Protein AF-A0A7J0GT15-F1 (afdb_monomer_lite)

Organism: NCBI:txid165716

Radius of gyration: 21.11 Å; chains: 1; bounding box: 46×51×69 Å

InterPro domains:
  IPR001932 PPM-type phosphatase-like domain [PF00481] (58-156)
  IPR001932 PPM-type phosphatase-like domain [PS51746] (1-221)
  IPR001932 PPM-type phosphatase-like domain [SM00332] (1-219)
  IPR001932 PPM-type phosphatase-like domain [cd00143] (5-221)
  IPR015655 Protein phosphatase 2C [PTHR47992] (9-158)
  IPR036457 PPM-type phosphatase-like domain superfamily [G3DSA:3.60.40.10] (2-166)
  IPR036457 PPM-type phosphatase-like domain superfamily [G3DSA:3.60.40.10] (167-228)
  IPR036457 PPM-type phosphatase-like domain superfamily [SSF81606] (6-222)

Foldseek 3Di:
DAQPPDPQKDKDKDKAKDDPQGVVLSVLCVVQQRVQLSVQLVVLVVVVVPCPPDPDDDPLVSNQVSSVRSVVRSVVVSVVCQVPPPPGPCVGMHMWMWMWMGGHPDIDIDTDAQDWDWDFDADPVRDTDIDTPDDHLDCPDPVNVVVCVVVVHDDDDPPPPDDDPDALCVQAPRRRLRVQLVPDPDNVCSFVSSQVNSVVSCCVVPPPDDHGDDGDDGDDPDPDDPDPPPPDDDDD

pLDDT: mean 84.37, std 15.77, range [36.62, 98.5]

Structure (mmCIF, N/CA/C/O backbone):
data_AF-A0A7J0GT15-F1
#
_entry.id   AF-A0A7J0GT15-F1
#
loop_
_atom_site.group_PDB
_atom_site.id
_atom_site.type_symbol
_atom_site.label_atom_id
_atom_site.label_alt_id
_atom_site.label_comp_id
_atom_site.label_asym_id
_atom_site.label_entity_id
_atom_site.label_seq_id
_atom_site.pdbx_PDB_ins_code
_atom_site.Cartn_x
_atom_site.Cartn_y
_atom_site.Cartn_z
_atom_site.occupancy
_atom_site.B_iso_or_equiv
_atom_site.auth_seq_id
_atom_site.auth_comp_id
_atom_site.auth_asym_id
_atom_site.auth_atom_id
_atom_site.pdbx_PDB_model_num
ATOM 1 N N . MET A 1 1 ? 3.199 4.669 16.050 1.00 49.06 1 MET A N 1
ATOM 2 C CA . MET A 1 1 ? 3.677 6.055 15.881 1.00 49.06 1 MET A CA 1
ATOM 3 C C . MET A 1 1 ? 2.469 6.891 15.546 1.00 49.06 1 MET A C 1
ATOM 5 O O . MET A 1 1 ? 1.751 6.534 14.618 1.00 49.06 1 MET A O 1
ATOM 9 N N . GLU A 1 2 ? 2.237 7.924 16.342 1.00 70.50 2 GLU A N 1
ATOM 10 C CA . GLU A 1 2 ? 1.126 8.857 16.173 1.00 70.50 2 GLU A CA 1
ATOM 11 C C . GLU A 1 2 ? 1.278 9.601 14.846 1.00 70.50 2 GLU A C 1
ATOM 13 O O . GLU A 1 2 ? 2.358 10.096 14.512 1.00 70.50 2 GLU A O 1
ATOM 18 N N . PHE A 1 3 ? 0.210 9.642 14.058 1.00 80.44 3 PHE A N 1
ATOM 19 C CA . PHE A 1 3 ? 0.174 10.386 12.807 1.00 80.44 3 PHE A CA 1
ATOM 20 C C . PHE A 1 3 ? -0.407 11.777 13.060 1.00 80.44 3 PHE A C 1
ATOM 22 O O . PHE A 1 3 ? -1.478 11.907 13.643 1.00 80.44 3 PHE A O 1
ATOM 29 N N . GLY A 1 4 ? 0.305 12.827 12.643 1.00 77.62 4 GLY A N 1
ATOM 30 C CA . GLY A 1 4 ? -0.164 14.205 12.819 1.00 77.62 4 GLY A CA 1
ATOM 31 C C . GLY A 1 4 ? -0.292 14.666 14.276 1.00 77.62 4 GLY A C 1
ATOM 32 O O . GLY A 1 4 ? -1.081 15.568 14.541 1.00 77.62 4 GLY A O 1
ATOM 33 N N . CYS A 1 5 ? 0.461 14.056 15.202 1.00 74.56 5 CYS A N 1
ATOM 34 C CA . CYS A 1 5 ? 0.399 14.323 16.647 1.00 74.56 5 CYS A CA 1
ATOM 35 C C . CYS A 1 5 ? -0.997 14.097 17.263 1.00 74.56 5 CYS A C 1
ATOM 37 O O . CYS A 1 5 ? -1.356 14.765 18.231 1.00 74.56 5 CYS A O 1
ATOM 39 N N . GLN A 1 6 ? -1.794 13.191 16.687 1.00 76.44 6 GLN A N 1
ATOM 40 C CA . GLN A 1 6 ? -3.039 12.719 17.291 1.00 76.44 6 GLN A CA 1
ATOM 41 C C . GLN A 1 6 ? -2.826 11.317 17.867 1.00 76.44 6 GLN A C 1
ATOM 43 O O . GLN A 1 6 ? -2.436 10.396 17.144 1.00 76.44 6 GLN A O 1
ATOM 48 N N . GLU A 1 7 ? -3.071 11.169 19.173 1.00 74.00 7 GLU A N 1
ATOM 49 C CA . GLU A 1 7 ? -2.840 9.925 19.928 1.00 74.00 7 GLU A CA 1
ATOM 50 C C . GLU A 1 7 ? -3.652 8.736 19.379 1.00 74.00 7 GLU A C 1
ATOM 52 O O . GLU A 1 7 ? -3.219 7.586 19.456 1.00 74.00 7 GLU A O 1
ATOM 57 N N . ASP A 1 8 ? -4.812 8.996 18.773 1.00 84.62 8 ASP A N 1
ATOM 58 C CA . ASP A 1 8 ? -5.722 7.989 18.220 1.00 84.62 8 ASP A CA 1
ATOM 59 C C . ASP A 1 8 ? -5.510 7.713 16.722 1.00 84.62 8 ASP A C 1
ATOM 61 O O . ASP A 1 8 ? -6.287 6.964 16.117 1.00 84.62 8 ASP A O 1
ATOM 65 N N . MET A 1 9 ? -4.456 8.280 16.123 1.00 90.75 9 MET A N 1
ATOM 66 C CA . MET A 1 9 ? -4.171 8.156 14.698 1.00 90.75 9 MET A CA 1
ATOM 67 C C . MET A 1 9 ? -2.893 7.379 14.410 1.00 90.75 9 MET A C 1
ATOM 69 O O . MET A 1 9 ? -1.805 7.709 14.877 1.00 90.75 9 MET A O 1
ATOM 73 N N . THR A 1 10 ? -2.997 6.356 13.564 1.00 91.75 10 THR A N 1
ATOM 74 C CA . THR A 1 10 ? -1.845 5.573 13.102 1.00 91.75 10 THR A CA 1
ATOM 75 C C . THR A 1 10 ? -1.847 5.463 11.587 1.00 91.75 10 THR A C 1
ATOM 77 O O . THR A 1 10 ? -2.841 5.050 10.995 1.00 91.75 10 THR A O 1
ATOM 80 N N . PHE A 1 11 ? -0.704 5.770 10.974 1.00 94.69 11 PHE A N 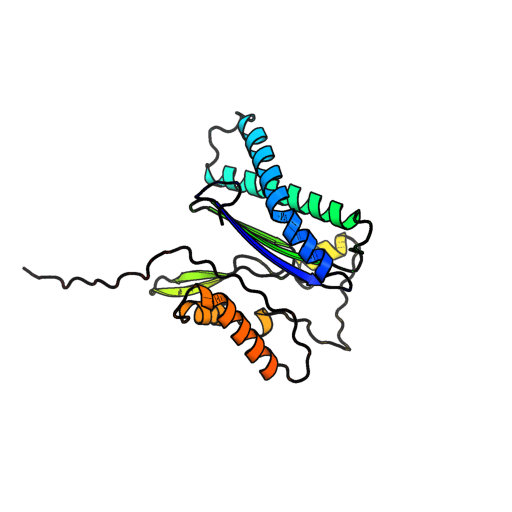1
ATOM 81 C CA . PHE A 1 11 ? -0.439 5.518 9.560 1.00 94.69 11 PHE A CA 1
ATOM 82 C C . PHE A 1 11 ? 0.467 4.297 9.396 1.00 94.69 11 PHE A C 1
ATOM 84 O O . PHE A 1 11 ? 1.460 4.149 10.110 1.00 94.69 11 PHE A O 1
ATOM 91 N N . CYS A 1 12 ? 0.155 3.447 8.424 1.00 94.69 12 CYS A N 1
ATOM 92 C CA . CYS A 1 12 ? 1.004 2.345 7.979 1.00 94.69 12 CYS A CA 1
ATOM 93 C C . CYS A 1 12 ? 1.007 2.281 6.452 1.00 94.69 12 CYS A C 1
ATOM 95 O O . CYS A 1 12 ? 0.012 2.620 5.814 1.00 94.69 12 CYS A O 1
ATOM 97 N N . GLY A 1 13 ? 2.107 1.818 5.858 1.00 95.75 13 GLY A N 1
ATOM 98 C CA . GLY A 1 13 ? 2.172 1.633 4.414 1.00 95.75 13 GLY A CA 1
ATOM 99 C C . GLY A 1 13 ? 3.260 0.664 3.970 1.00 95.75 13 GLY A C 1
ATOM 100 O O . GLY A 1 13 ? 4.343 0.636 4.555 1.00 95.75 13 GLY A O 1
ATOM 101 N N . VAL A 1 14 ? 2.957 -0.108 2.929 1.00 95.50 14 VAL A N 1
ATOM 102 C CA . VAL A 1 14 ? 3.874 -1.001 2.213 1.00 95.50 14 VAL A CA 1
ATOM 103 C C . VAL A 1 14 ? 3.998 -0.495 0.778 1.00 95.50 14 VAL A C 1
ATOM 105 O O . VAL A 1 14 ? 2.995 -0.166 0.143 1.00 95.50 14 VAL A O 1
ATOM 108 N N . PHE A 1 15 ? 5.236 -0.410 0.293 1.00 96.12 15 PHE A N 1
ATOM 109 C CA . PHE A 1 15 ? 5.577 0.153 -1.012 1.00 96.12 15 PHE A CA 1
ATOM 110 C C . PHE A 1 15 ? 6.566 -0.780 -1.702 1.00 96.12 15 PHE A C 1
ATOM 112 O O . PHE A 1 15 ? 7.717 -0.880 -1.271 1.00 96.12 15 PHE A O 1
ATOM 119 N N . ASP A 1 16 ? 6.102 -1.476 -2.730 1.00 93.25 16 ASP A N 1
ATOM 120 C CA . ASP A 1 16 ? 6.871 -2.485 -3.450 1.00 93.25 16 ASP A CA 1
ATOM 121 C C . ASP A 1 16 ? 7.348 -1.927 -4.797 1.00 93.25 16 ASP A C 1
ATOM 123 O O . ASP A 1 16 ? 6.557 -1.713 -5.722 1.00 93.25 16 ASP A O 1
ATOM 127 N N . GLY A 1 17 ? 8.642 -1.611 -4.861 1.00 93.81 17 GLY A N 1
ATOM 128 C CA . GLY A 1 17 ? 9.271 -0.922 -5.981 1.00 93.81 17 GLY A CA 1
ATOM 129 C C . GLY A 1 17 ? 9.780 -1.885 -7.045 1.00 93.81 17 GLY A C 1
ATOM 130 O O . GLY A 1 17 ? 10.521 -2.804 -6.734 1.00 93.81 17 GLY A O 1
ATOM 131 N N . HIS A 1 18 ? 9.479 -1.614 -8.312 1.00 89.88 18 HIS A N 1
ATOM 132 C CA . HIS A 1 18 ? 9.862 -2.456 -9.446 1.00 89.88 18 HIS A CA 1
ATOM 133 C C . HIS A 1 18 ? 10.425 -1.636 -10.615 1.00 89.88 18 HIS A C 1
ATOM 135 O O . HIS A 1 18 ? 10.246 -0.418 -10.700 1.00 89.88 18 HIS A O 1
ATOM 141 N N . GLY A 1 19 ? 11.125 -2.316 -11.523 1.00 89.62 19 GLY A N 1
ATOM 142 C CA . GLY A 1 19 ? 11.865 -1.692 -12.621 1.00 89.62 19 GLY A CA 1
ATOM 143 C C . GLY A 1 19 ? 13.240 -1.153 -12.195 1.00 89.62 19 GLY A C 1
ATOM 144 O O . GLY A 1 19 ? 13.600 -1.224 -11.015 1.00 89.62 19 GLY A O 1
ATOM 145 N N . PRO A 1 20 ? 14.033 -0.607 -13.135 1.00 92.38 20 PRO A N 1
ATOM 146 C CA . PRO A 1 20 ? 15.427 -0.219 -12.889 1.00 92.38 20 PRO A CA 1
ATOM 147 C C . PRO A 1 20 ? 15.608 0.771 -11.727 1.00 92.38 20 PRO A C 1
ATOM 149 O O . PRO A 1 20 ? 16.603 0.714 -11.002 1.00 92.38 20 PRO A O 1
ATOM 152 N N . TRP A 1 21 ? 14.622 1.646 -11.510 1.00 95.12 21 TRP A N 1
ATOM 153 C CA . TRP A 1 21 ? 14.622 2.650 -10.445 1.00 95.12 21 TRP A CA 1
ATOM 154 C C . TRP A 1 21 ? 13.598 2.366 -9.342 1.00 95.12 21 TRP A C 1
ATOM 156 O O . TRP A 1 21 ? 13.386 3.220 -8.482 1.00 95.12 21 TRP A O 1
ATOM 166 N N . GLY A 1 22 ? 12.990 1.174 -9.319 1.00 94.62 22 GLY A N 1
ATOM 167 C CA . GLY A 1 22 ? 11.911 0.819 -8.391 1.00 94.62 22 GLY A CA 1
ATOM 168 C C . GLY A 1 22 ? 12.256 1.072 -6.926 1.00 94.62 22 GLY A C 1
ATOM 169 O O . GLY A 1 22 ? 11.476 1.675 -6.194 1.00 94.62 22 GLY A O 1
ATOM 170 N N . HIS A 1 23 ? 13.478 0.727 -6.518 1.00 93.62 23 HIS A N 1
ATOM 171 C CA . HIS A 1 23 ? 13.997 0.990 -5.174 1.00 93.62 23 HIS A CA 1
ATOM 172 C C . HIS A 1 23 ? 14.072 2.490 -4.813 1.00 93.62 23 HIS A C 1
ATOM 174 O O . HIS A 1 23 ? 13.931 2.852 -3.643 1.00 93.62 23 HIS A O 1
ATOM 180 N N . LEU A 1 24 ? 14.292 3.386 -5.786 1.00 96.25 24 LEU A N 1
ATOM 181 C CA . LEU A 1 24 ? 14.234 4.836 -5.565 1.00 96.25 24 LEU A CA 1
ATOM 182 C C . LEU A 1 24 ? 12.797 5.353 -5.591 1.00 96.25 24 LEU A C 1
ATOM 184 O O . LEU A 1 24 ? 12.463 6.197 -4.757 1.00 96.25 24 LEU A O 1
ATOM 188 N N . VAL A 1 25 ? 11.958 4.834 -6.494 1.00 97.31 25 VAL A N 1
ATOM 189 C CA . VAL A 1 25 ? 10.531 5.175 -6.577 1.00 97.31 25 VAL A CA 1
ATOM 190 C C . VAL A 1 25 ? 9.840 4.831 -5.257 1.00 97.31 25 VAL A C 1
ATOM 192 O O . VAL A 1 25 ? 9.309 5.725 -4.602 1.00 97.31 25 VAL A O 1
ATOM 195 N N . SER A 1 26 ? 9.933 3.587 -4.782 1.00 96.56 26 SER A N 1
ATOM 196 C CA . SER A 1 26 ? 9.303 3.154 -3.525 1.00 96.56 26 SER A CA 1
ATOM 197 C C . SER A 1 26 ? 9.839 3.918 -2.313 1.00 96.56 26 SER A C 1
ATOM 199 O O . SER A 1 26 ? 9.072 4.359 -1.453 1.00 96.56 26 SER A O 1
ATOM 201 N N . LYS A 1 27 ? 11.154 4.182 -2.262 1.00 96.69 27 LYS A N 1
ATOM 202 C CA . LYS A 1 27 ? 11.771 5.012 -1.215 1.00 96.69 27 LYS A CA 1
ATOM 203 C C . LYS A 1 27 ? 11.230 6.442 -1.222 1.00 96.69 27 LYS A C 1
ATOM 205 O O . LYS A 1 27 ? 11.067 7.024 -0.144 1.00 96.69 27 LYS A O 1
ATOM 210 N N . ARG A 1 28 ? 10.972 7.009 -2.402 1.00 97.25 28 ARG A N 1
ATOM 211 C CA . ARG A 1 28 ? 10.414 8.353 -2.567 1.00 97.25 28 ARG A CA 1
ATOM 212 C C . ARG A 1 28 ? 8.940 8.395 -2.176 1.00 97.25 28 ARG A C 1
ATOM 214 O O . ARG A 1 28 ? 8.594 9.210 -1.325 1.00 97.25 28 ARG A O 1
ATOM 221 N N . VAL A 1 29 ? 8.121 7.462 -2.666 1.00 97.94 29 VAL A N 1
ATOM 222 C CA . VAL A 1 29 ? 6.705 7.322 -2.274 1.00 97.94 29 VAL A CA 1
ATOM 223 C C . VAL A 1 29 ? 6.586 7.176 -0.757 1.00 97.94 29 VAL A C 1
ATOM 225 O O . VAL A 1 29 ? 5.875 7.949 -0.119 1.00 97.94 29 VAL A O 1
ATOM 228 N N . ARG A 1 30 ? 7.369 6.281 -0.141 1.00 97.31 30 ARG A N 1
ATOM 229 C CA . ARG A 1 30 ? 7.408 6.098 1.320 1.00 97.31 30 ARG A CA 1
ATOM 230 C C . ARG A 1 30 ? 7.731 7.391 2.076 1.00 97.31 30 ARG A C 1
ATOM 232 O O . ARG A 1 30 ? 7.221 7.598 3.173 1.00 97.31 30 ARG A O 1
ATOM 239 N N . LYS A 1 31 ? 8.604 8.241 1.525 1.00 97.38 31 LYS A N 1
ATOM 240 C CA . LYS A 1 31 ? 9.008 9.512 2.147 1.00 97.38 31 LYS A CA 1
ATOM 241 C C . LYS A 1 31 ? 7.926 10.589 2.016 1.00 97.38 31 LYS A C 1
ATOM 243 O O . LYS A 1 31 ? 7.759 11.372 2.946 1.00 97.38 31 LYS A O 1
ATOM 248 N N . LEU A 1 32 ? 7.234 10.648 0.879 1.00 97.94 32 LEU A N 1
ATOM 249 C CA . LEU A 1 32 ? 6.259 11.701 0.573 1.00 97.94 32 LEU A CA 1
ATOM 250 C C . LEU A 1 32 ? 4.851 11.386 1.076 1.00 97.94 32 LEU A C 1
ATOM 252 O O . LEU A 1 32 ? 4.132 12.304 1.461 1.00 97.94 32 LEU A O 1
ATOM 256 N N . MET A 1 33 ? 4.478 10.106 1.131 1.00 97.88 33 MET A N 1
ATOM 257 C CA . MET A 1 33 ? 3.123 9.674 1.470 1.00 97.88 33 MET A CA 1
ATOM 258 C C . MET A 1 33 ? 2.639 10.208 2.829 1.00 97.88 33 MET A C 1
ATOM 260 O O . MET A 1 33 ? 1.611 10.884 2.836 1.00 97.88 33 MET A O 1
ATOM 264 N N . PRO A 1 34 ? 3.346 10.018 3.966 1.00 96.50 34 PRO A N 1
ATOM 265 C CA . PRO A 1 34 ? 2.861 10.527 5.249 1.00 96.50 34 PRO A CA 1
ATOM 266 C C . PRO A 1 34 ? 2.667 12.058 5.303 1.00 96.50 34 PRO A C 1
ATOM 268 O O . PRO A 1 34 ? 1.574 12.488 5.673 1.00 96.50 34 PRO A O 1
ATOM 271 N N . PRO A 1 35 ? 3.657 12.907 4.943 1.00 96.56 35 PRO A N 1
ATOM 272 C CA . PRO A 1 35 ? 3.481 14.354 5.048 1.00 96.56 35 PRO A CA 1
ATOM 273 C C . PRO A 1 35 ? 2.454 14.908 4.053 1.00 96.56 35 PRO A C 1
ATOM 275 O O . PRO A 1 35 ? 1.695 15.802 4.422 1.00 96.56 35 PRO A O 1
ATOM 278 N N . TYR A 1 36 ? 2.381 14.380 2.824 1.00 98.06 36 TYR A N 1
ATOM 279 C CA . TYR A 1 36 ? 1.394 14.850 1.843 1.00 98.06 36 TYR A CA 1
ATOM 280 C C . TYR A 1 36 ? -0.021 14.444 2.249 1.00 98.06 36 TYR A C 1
ATOM 282 O O . TYR A 1 36 ? -0.932 15.265 2.168 1.00 98.06 36 TYR A O 1
ATOM 290 N N . LEU A 1 37 ? -0.201 13.218 2.752 1.00 97.88 37 LEU A N 1
ATOM 291 C CA . LEU A 1 37 ? -1.494 12.759 3.253 1.00 97.88 37 LEU A CA 1
ATOM 292 C C . LEU A 1 37 ? -1.973 13.608 4.428 1.00 97.88 37 LEU A C 1
ATOM 294 O O . LEU A 1 37 ? -3.135 14.007 4.452 1.00 97.88 37 LEU A O 1
ATOM 298 N N . LEU A 1 38 ? -1.079 13.926 5.369 1.00 96.00 38 LEU A N 1
ATOM 299 C CA . LEU A 1 38 ? -1.410 14.771 6.513 1.00 96.00 38 LEU A CA 1
ATOM 300 C C . LEU A 1 38 ? -1.834 16.175 6.065 1.00 96.00 38 LEU A C 1
ATOM 302 O O . LEU A 1 38 ? -2.869 16.667 6.509 1.00 96.00 38 LEU A O 1
ATOM 306 N N . CYS A 1 39 ? -1.066 16.788 5.160 1.00 95.94 39 CYS A N 1
ATOM 307 C CA . CYS A 1 39 ? -1.351 18.114 4.613 1.00 95.94 39 CYS A CA 1
ATOM 308 C C . CYS A 1 39 ? -2.708 18.137 3.891 1.00 95.94 39 CYS A C 1
ATOM 310 O O . CYS A 1 39 ? -3.595 18.915 4.239 1.00 95.94 39 CYS A O 1
ATOM 312 N N . ASN A 1 40 ? -2.921 17.206 2.957 1.00 97.19 40 ASN A N 1
ATOM 313 C CA . ASN A 1 40 ? -4.170 17.099 2.202 1.00 97.19 40 ASN A CA 1
ATOM 314 C C . ASN A 1 40 ? -5.380 16.798 3.098 1.00 97.19 40 ASN A C 1
ATOM 316 O O . ASN A 1 40 ? -6.497 17.223 2.789 1.00 97.19 40 ASN A O 1
ATOM 320 N N . TRP A 1 41 ? -5.186 16.064 4.194 1.00 95.38 41 TRP A N 1
ATOM 321 C CA . TRP A 1 41 ? -6.222 15.818 5.193 1.00 95.38 41 TRP A CA 1
ATOM 322 C C . TRP A 1 41 ? -6.579 17.070 5.984 1.00 95.38 41 TRP A C 1
ATOM 324 O O . TRP A 1 41 ? -7.759 17.408 6.059 1.00 95.38 41 TRP A O 1
ATOM 334 N N . GLN A 1 42 ? -5.588 17.811 6.482 1.00 93.69 42 GLN A N 1
ATOM 335 C CA . GLN A 1 42 ? -5.814 19.079 7.183 1.00 93.69 42 GLN A CA 1
ATOM 336 C C . GLN A 1 42 ? -6.542 20.096 6.294 1.00 93.69 42 GLN A C 1
ATOM 338 O O . GLN A 1 42 ? -7.522 20.706 6.724 1.00 93.69 42 GLN A O 1
ATOM 343 N N . GLU A 1 43 ? -6.124 20.231 5.034 1.00 93.75 43 GLU A N 1
ATOM 344 C CA . GLU A 1 43 ? -6.783 21.112 4.066 1.00 93.75 43 GLU A CA 1
ATOM 345 C C . GLU A 1 43 ? -8.221 20.674 3.768 1.00 93.75 43 GLU A C 1
ATOM 347 O O . GLU A 1 43 ? -9.138 21.493 3.750 1.00 93.75 43 GLU A O 1
ATOM 352 N N . THR A 1 44 ? -8.444 19.374 3.554 1.00 92.81 44 THR A N 1
ATOM 353 C CA . THR A 1 44 ? -9.782 18.844 3.245 1.00 92.81 44 THR A CA 1
ATOM 354 C C . THR A 1 44 ? -10.726 18.986 4.440 1.00 92.81 44 THR A C 1
ATOM 356 O O . THR A 1 44 ? -11.882 19.362 4.259 1.00 92.81 44 THR A O 1
ATOM 359 N N . LEU A 1 45 ? -10.237 18.774 5.665 1.00 90.12 45 LEU A N 1
ATOM 360 C CA . LEU A 1 45 ? -10.997 19.044 6.885 1.00 90.12 45 LEU A CA 1
ATOM 361 C C . LEU A 1 45 ? -11.386 20.518 7.015 1.00 90.12 45 LEU A C 1
ATOM 363 O O . LEU A 1 45 ? -12.535 20.816 7.347 1.00 90.12 45 LEU A O 1
ATOM 367 N N . ALA A 1 46 ? -10.452 21.436 6.753 1.00 88.69 46 ALA A N 1
ATOM 368 C CA . ALA A 1 46 ? -10.719 22.869 6.825 1.00 88.69 46 ALA A CA 1
ATOM 369 C C . ALA A 1 46 ? -11.794 23.291 5.812 1.00 88.69 46 ALA A C 1
ATOM 371 O O . ALA A 1 46 ? -12.721 24.015 6.167 1.00 88.69 46 ALA A O 1
ATOM 372 N N . LEU A 1 47 ? -11.721 22.778 4.579 1.00 86.31 47 LEU A N 1
ATOM 373 C CA . LEU A 1 47 ? -12.722 23.036 3.541 1.00 86.31 47 LEU A CA 1
ATOM 374 C C . LEU A 1 47 ? -14.098 22.471 3.913 1.00 86.31 47 LEU A C 1
ATOM 376 O O . LEU A 1 47 ? -15.096 23.182 3.824 1.00 86.31 47 LEU A O 1
ATOM 380 N N . ASN A 1 48 ? -14.153 21.229 4.397 1.00 82.88 48 ASN A N 1
ATOM 381 C CA . ASN A 1 48 ? -15.408 20.591 4.803 1.00 82.88 48 ASN A CA 1
ATOM 382 C C . ASN A 1 48 ? -16.049 21.275 6.022 1.00 82.88 48 ASN A C 1
ATOM 384 O O . ASN A 1 48 ? -17.266 21.242 6.172 1.00 82.88 48 ASN A O 1
ATOM 388 N N . SER A 1 49 ? -15.250 21.918 6.878 1.00 76.81 49 SER A N 1
ATOM 389 C CA . SER A 1 49 ? -15.749 22.682 8.030 1.00 76.81 49 SER A CA 1
ATOM 390 C C . SER A 1 49 ? -16.442 23.991 7.629 1.00 76.81 49 SER A C 1
ATOM 392 O O . SER A 1 49 ? -17.231 24.524 8.406 1.00 76.81 49 SER A O 1
ATOM 394 N N . LEU A 1 50 ? -16.161 24.515 6.430 1.00 73.38 50 LEU A N 1
ATOM 395 C CA . LEU A 1 50 ? -16.790 25.727 5.891 1.00 73.38 50 LEU A CA 1
ATOM 396 C C . LEU A 1 50 ? -18.100 25.429 5.146 1.00 73.38 50 LEU A C 1
ATOM 398 O O . LEU A 1 50 ? -18.928 26.326 4.974 1.00 73.38 50 LEU A O 1
ATOM 402 N N . ASP A 1 51 ? -18.307 24.184 4.715 1.00 67.62 51 ASP A N 1
ATOM 403 C CA . ASP A 1 51 ? -19.500 23.773 3.980 1.00 67.62 51 ASP A CA 1
ATOM 404 C C . ASP A 1 51 ? -20.618 23.348 4.954 1.00 67.62 51 ASP A C 1
ATOM 406 O O . ASP A 1 51 ? -20.837 22.173 5.243 1.00 67.62 51 ASP A O 1
ATOM 410 N N . LEU A 1 52 ? -21.354 24.334 5.483 1.00 57.44 52 LEU A N 1
ATOM 411 C CA . LEU A 1 52 ? -22.506 24.172 6.396 1.00 57.44 52 LEU A CA 1
ATOM 412 C C . LEU A 1 52 ? -23.725 23.445 5.772 1.00 57.44 52 LEU A C 1
ATOM 414 O O . LEU A 1 52 ? -24.822 23.483 6.323 1.00 57.44 52 LEU A O 1
ATOM 418 N N . LYS A 1 53 ? -23.590 22.803 4.605 1.00 55.78 53 LYS A N 1
ATOM 419 C CA . LYS A 1 53 ? -24.728 22.355 3.777 1.00 55.78 53 LYS A CA 1
ATOM 420 C C . LYS A 1 53 ? -25.238 20.942 4.024 1.00 55.78 53 LYS A C 1
ATOM 422 O O . LYS A 1 53 ? -26.178 20.514 3.360 1.00 55.78 53 LYS A O 1
ATOM 427 N N . PHE A 1 54 ? -24.685 20.221 4.985 1.00 53.00 54 PHE A N 1
ATOM 428 C CA . PHE A 1 54 ? -25.165 18.887 5.310 1.00 53.00 54 PHE A CA 1
ATOM 429 C C . PHE A 1 54 ? -25.391 18.801 6.812 1.00 53.00 54 PHE A C 1
ATOM 431 O O . PHE A 1 54 ? -24.435 18.710 7.573 1.00 53.00 54 PHE A O 1
ATOM 438 N N . GLU A 1 55 ? -26.642 18.814 7.261 1.00 54.66 55 GLU A N 1
ATOM 439 C CA . GLU A 1 55 ? -27.003 18.566 8.668 1.00 54.66 55 GLU A CA 1
ATOM 440 C C . GLU A 1 55 ? -27.415 17.101 8.923 1.00 54.66 55 GLU A C 1
ATOM 442 O O . GLU A 1 55 ? -27.631 16.713 10.066 1.00 54.66 55 GLU A O 1
ATOM 447 N N . HIS A 1 56 ? -27.454 16.242 7.890 1.00 57.84 56 HIS A N 1
ATOM 448 C CA . HIS A 1 56 ? -28.007 14.878 8.012 1.00 57.84 56 HIS A CA 1
ATOM 449 C C . HIS A 1 56 ? -27.094 13.716 7.586 1.00 57.84 56 HIS A C 1
ATOM 451 O O . HIS A 1 56 ? -27.496 12.564 7.714 1.00 57.84 56 HIS A O 1
ATOM 457 N N . THR A 1 57 ? -25.871 13.960 7.103 1.00 61.72 57 THR A N 1
ATOM 458 C CA . THR A 1 57 ? -24.964 12.861 6.712 1.00 61.72 57 THR A CA 1
ATOM 459 C C . THR A 1 57 ? -24.252 12.258 7.920 1.00 61.72 57 THR A C 1
ATOM 461 O O . THR A 1 57 ? -23.685 13.013 8.719 1.00 61.72 57 THR A O 1
ATOM 464 N N . ASP A 1 58 ? -24.237 10.922 7.995 1.00 78.00 58 ASP A N 1
ATOM 465 C CA . ASP A 1 58 ? -23.529 10.115 8.995 1.00 78.00 58 ASP A CA 1
ATOM 466 C C . ASP A 1 58 ? -22.075 10.590 9.175 1.00 78.00 58 ASP A C 1
ATOM 468 O O . ASP A 1 58 ? -21.346 10.828 8.206 1.00 78.00 58 ASP A O 1
ATOM 472 N N . ARG A 1 59 ? -21.650 10.750 10.433 1.00 78.12 59 ARG A N 1
ATOM 473 C CA . ARG A 1 59 ? -20.305 11.218 10.793 1.00 78.12 59 ARG A CA 1
ATOM 474 C C . ARG A 1 59 ? -19.210 10.329 10.191 1.00 78.12 59 ARG A C 1
ATOM 476 O O . ARG A 1 59 ? -18.190 10.860 9.759 1.00 78.12 59 ARG A O 1
ATOM 483 N N . SER A 1 60 ? -19.425 9.015 10.141 1.00 77.88 60 SER A N 1
ATOM 484 C CA . SER A 1 60 ? -18.489 8.041 9.567 1.00 77.88 60 SER A CA 1
ATOM 485 C C . SER A 1 60 ? -18.330 8.227 8.058 1.00 77.88 60 SER A C 1
ATOM 487 O O . SER A 1 60 ? -17.204 8.243 7.566 1.00 77.88 60 SER A O 1
ATOM 489 N N . LEU A 1 61 ? -19.426 8.487 7.334 1.00 83.38 61 LEU A N 1
ATOM 490 C CA . LEU A 1 61 ? -19.389 8.773 5.899 1.00 83.38 61 LEU A CA 1
ATOM 491 C C . LEU A 1 61 ? -18.609 10.056 5.609 1.00 83.38 61 LEU A C 1
ATOM 493 O O . LEU A 1 61 ? -17.763 10.065 4.722 1.00 83.38 61 LEU A O 1
ATOM 497 N N . ARG A 1 62 ? -18.796 11.116 6.407 1.00 83.31 62 ARG A N 1
ATOM 498 C CA . ARG A 1 62 ? -18.014 12.356 6.236 1.00 83.31 62 ARG A CA 1
ATOM 499 C C . ARG A 1 62 ? -16.529 12.166 6.505 1.00 83.31 62 ARG A C 1
ATOM 501 O O . ARG A 1 62 ? -15.697 12.750 5.810 1.00 83.31 62 ARG A O 1
ATOM 508 N N . GLN A 1 63 ? -16.190 11.389 7.532 1.00 87.50 63 GLN A N 1
ATOM 509 C CA . GLN A 1 63 ? -14.797 11.059 7.827 1.00 87.50 63 GLN A CA 1
ATOM 510 C C . GLN A 1 63 ? -14.185 10.259 6.677 1.00 87.50 63 GLN A C 1
ATOM 512 O O . GLN A 1 63 ? -13.097 10.599 6.217 1.00 87.50 63 GLN A O 1
ATOM 517 N N . PHE A 1 64 ? -14.908 9.263 6.162 1.00 90.62 64 PHE A N 1
ATOM 518 C CA . PHE A 1 64 ? -14.487 8.493 4.999 1.00 90.62 64 PHE A CA 1
ATOM 519 C C . PHE A 1 64 ? -14.299 9.376 3.761 1.00 90.62 64 PHE A C 1
ATOM 521 O O . PHE A 1 64 ? -13.248 9.303 3.132 1.00 90.62 64 PHE A O 1
ATOM 528 N N . ASP A 1 65 ? -15.254 10.250 3.438 1.00 91.19 65 ASP A N 1
ATOM 529 C CA . ASP A 1 65 ? -15.154 11.151 2.285 1.00 91.19 65 ASP A CA 1
ATOM 530 C C . ASP A 1 65 ? -13.973 12.113 2.415 1.00 91.19 65 ASP A C 1
ATOM 532 O O . ASP A 1 65 ? -13.244 12.329 1.446 1.00 91.19 65 ASP A O 1
ATOM 536 N N . THR A 1 66 ? -13.728 12.636 3.620 1.00 93.50 66 THR A N 1
ATOM 537 C CA . THR A 1 66 ? -12.543 13.456 3.901 1.00 93.50 66 THR A CA 1
ATOM 538 C C . THR A 1 66 ? -11.280 12.669 3.566 1.00 93.50 66 THR A C 1
ATOM 540 O O . THR A 1 66 ? -10.501 13.107 2.723 1.00 93.50 66 THR A O 1
ATOM 543 N N . TRP A 1 67 ? -11.110 11.479 4.148 1.00 95.44 67 TRP A N 1
ATOM 544 C CA . TRP A 1 67 ? -9.945 10.632 3.894 1.00 95.44 67 TRP A CA 1
ATOM 545 C C . TRP A 1 67 ? -9.803 10.241 2.426 1.00 95.44 67 TRP A C 1
ATOM 547 O O . TRP A 1 67 ? -8.703 10.312 1.881 1.00 95.44 67 TRP A O 1
ATOM 557 N N . LYS A 1 68 ? -10.902 9.881 1.762 1.00 95.38 68 LYS A N 1
ATOM 558 C CA . LYS A 1 68 ? -10.935 9.539 0.339 1.00 95.38 68 LYS A CA 1
ATOM 559 C C . LYS A 1 68 ? -10.380 10.679 -0.510 1.00 95.38 68 LYS A C 1
ATOM 561 O O . LYS A 1 68 ? -9.498 10.447 -1.334 1.00 95.38 68 LYS A O 1
ATOM 566 N N . GLN A 1 69 ? -10.849 11.908 -0.294 1.00 96.06 69 GLN A N 1
ATOM 567 C CA . GLN A 1 69 ? -10.350 13.072 -1.030 1.00 96.06 69 GLN A CA 1
ATOM 568 C C . GLN A 1 69 ? -8.884 13.368 -0.703 1.00 96.06 69 GLN A C 1
ATOM 570 O O . GLN A 1 69 ? -8.104 13.676 -1.604 1.00 96.06 69 GLN A O 1
ATOM 575 N N . SER A 1 70 ? -8.481 13.228 0.562 1.00 97.69 70 SER A N 1
ATOM 576 C CA . SER A 1 70 ? -7.084 13.403 0.968 1.00 97.69 70 SER A CA 1
ATOM 577 C C . SER A 1 70 ? -6.157 12.405 0.280 1.00 97.69 70 SER A C 1
ATOM 579 O O . SER A 1 70 ? -5.106 12.797 -0.225 1.00 97.69 70 SER A O 1
ATOM 581 N N . TYR A 1 71 ? -6.559 11.136 0.196 1.00 98.19 71 TYR A N 1
ATOM 582 C CA . TYR A 1 71 ? -5.819 10.104 -0.521 1.00 98.19 71 TYR A CA 1
ATOM 583 C C . TYR A 1 71 ? -5.720 10.400 -2.014 1.00 98.19 71 TYR A C 1
ATOM 585 O O . TYR A 1 71 ? -4.613 10.390 -2.542 1.00 98.19 71 TYR A O 1
ATOM 593 N N . LEU A 1 72 ? -6.830 10.720 -2.688 1.00 97.62 72 LEU A N 1
ATOM 594 C CA . LEU A 1 72 ? -6.822 11.024 -4.125 1.00 97.62 72 LEU A CA 1
ATOM 595 C C . LEU A 1 72 ? -5.878 12.187 -4.463 1.00 97.62 72 LEU A C 1
ATOM 597 O O . LEU A 1 72 ? -5.050 12.061 -5.366 1.00 97.62 72 LEU A O 1
ATOM 601 N N . LYS A 1 73 ? -5.937 13.282 -3.692 1.00 98.12 73 LYS A N 1
ATOM 602 C CA . LYS A 1 73 ? -5.007 14.415 -3.835 1.00 98.12 73 LYS A CA 1
ATOM 603 C C . LYS A 1 73 ? -3.556 13.999 -3.596 1.00 98.12 73 LYS A C 1
ATOM 605 O O . LYS A 1 73 ? -2.665 14.423 -4.323 1.00 98.12 73 LYS A O 1
ATOM 610 N N . THR A 1 74 ? -3.322 13.148 -2.599 1.00 98.50 74 THR A N 1
ATOM 611 C CA . THR A 1 74 ? -1.977 12.691 -2.232 1.00 98.50 74 THR A CA 1
ATOM 612 C C . THR A 1 74 ? -1.367 11.804 -3.308 1.00 98.50 74 THR A C 1
ATOM 614 O O . THR A 1 74 ? -0.233 12.048 -3.708 1.00 98.50 74 THR A O 1
ATOM 617 N N . PHE A 1 75 ? -2.112 10.818 -3.812 1.00 97.94 75 PHE A N 1
ATOM 618 C CA . PHE A 1 75 ? -1.655 9.968 -4.910 1.00 97.94 75 PHE A CA 1
ATOM 619 C C . PHE A 1 75 ? -1.351 10.794 -6.154 1.00 97.94 75 PHE A C 1
ATOM 621 O O . PHE A 1 75 ? -0.265 10.658 -6.703 1.00 97.94 75 PHE A O 1
ATOM 628 N N . SER A 1 76 ? -2.249 11.707 -6.538 1.00 97.81 76 SER A N 1
ATOM 629 C CA . SER A 1 76 ? -2.028 12.580 -7.693 1.00 97.81 76 SER A CA 1
ATOM 630 C C . SER A 1 76 ? -0.786 13.464 -7.535 1.00 97.81 76 SER A C 1
ATOM 632 O O . SER A 1 76 ? -0.027 13.611 -8.486 1.00 97.81 76 SER A O 1
ATOM 634 N N . ALA A 1 77 ? -0.556 14.035 -6.348 1.00 98.25 77 ALA A N 1
ATOM 635 C CA . ALA A 1 77 ? 0.607 14.883 -6.095 1.00 98.25 77 ALA A CA 1
ATOM 636 C C . ALA A 1 77 ? 1.925 14.092 -6.110 1.00 98.25 77 ALA A C 1
ATOM 638 O O . ALA A 1 77 ? 2.932 14.585 -6.608 1.00 98.25 77 ALA A O 1
ATOM 639 N N . ILE A 1 78 ? 1.929 12.868 -5.572 1.00 98.00 78 ILE A N 1
ATOM 640 C CA . ILE A 1 78 ? 3.115 12.000 -5.582 1.00 98.00 78 ILE A CA 1
ATOM 641 C C . ILE A 1 78 ? 3.414 11.497 -6.995 1.00 98.00 78 ILE A C 1
ATOM 643 O O . ILE A 1 78 ? 4.577 11.459 -7.380 1.00 98.00 78 ILE A O 1
ATOM 647 N N . ASP A 1 79 ? 2.388 11.132 -7.762 1.00 96.50 79 ASP A N 1
ATOM 648 C CA . ASP A 1 79 ? 2.541 10.698 -9.153 1.00 96.50 79 ASP A CA 1
ATOM 649 C C . ASP A 1 79 ? 3.145 11.818 -10.015 1.00 96.50 79 ASP A C 1
ATOM 651 O O . ASP A 1 79 ? 4.153 11.616 -10.688 1.00 96.50 79 ASP A O 1
ATOM 655 N N . GLN A 1 80 ? 2.636 13.047 -9.869 1.00 97.38 80 GLN A N 1
ATOM 656 C CA . GLN A 1 80 ? 3.195 14.228 -10.531 1.00 97.38 80 GLN A CA 1
ATOM 657 C C . GLN A 1 80 ? 4.642 14.524 -10.099 1.00 97.38 80 GLN A C 1
ATOM 659 O O . GLN A 1 80 ? 5.481 14.892 -10.921 1.00 97.38 80 GLN A O 1
ATOM 664 N N . ASP A 1 81 ? 4.957 14.363 -8.814 1.00 97.12 81 ASP A N 1
ATOM 665 C CA . ASP A 1 81 ? 6.315 14.544 -8.299 1.00 97.12 81 ASP A CA 1
ATOM 666 C C . ASP A 1 81 ? 7.298 13.483 -8.840 1.00 97.12 81 ASP A C 1
ATOM 668 O O . ASP A 1 81 ? 8.467 13.795 -9.082 1.00 97.12 81 ASP A O 1
ATOM 672 N N . LEU A 1 82 ? 6.835 12.250 -9.076 1.00 96.62 82 LEU A N 1
ATOM 673 C CA . LEU A 1 82 ? 7.612 11.193 -9.729 1.00 96.62 82 LEU A CA 1
ATOM 674 C C . LEU A 1 82 ? 7.802 11.447 -11.226 1.00 96.62 82 LEU A C 1
ATOM 676 O O . LEU A 1 82 ? 8.889 11.188 -11.739 1.00 96.62 82 LEU A O 1
ATOM 680 N N . GLU A 1 83 ? 6.777 11.943 -11.918 1.00 94.81 83 GLU A N 1
ATOM 681 C CA . GLU A 1 83 ? 6.841 12.308 -13.339 1.00 94.81 83 GLU A CA 1
ATOM 682 C C . GLU A 1 83 ? 7.841 13.451 -13.578 1.00 94.81 83 GLU A C 1
ATOM 684 O O . GLU A 1 83 ? 8.618 13.431 -14.530 1.00 94.81 83 GLU A O 1
ATOM 689 N N . GLN A 1 84 ? 7.864 14.442 -12.682 1.00 95.06 84 GLN A N 1
ATOM 690 C CA . GLN A 1 84 ? 8.724 15.626 -12.790 1.00 95.06 84 GLN A CA 1
ATOM 691 C C . GLN A 1 84 ? 10.114 15.434 -12.165 1.00 95.06 84 GLN A C 1
ATOM 693 O O . GLN A 1 84 ? 10.925 16.367 -12.154 1.00 95.06 84 GLN A O 1
ATOM 698 N N . HIS A 1 85 ? 10.414 14.255 -11.613 1.00 95.38 85 HIS A N 1
ATOM 699 C CA . HIS A 1 85 ? 11.663 14.045 -10.897 1.00 95.38 85 HIS A CA 1
ATOM 700 C C . HIS A 1 85 ? 12.870 14.080 -11.852 1.00 95.38 85 HIS A C 1
ATOM 702 O O . HIS A 1 85 ? 12.942 13.287 -12.785 1.00 95.38 85 HIS A O 1
ATOM 708 N N . PRO A 1 86 ? 13.906 14.900 -11.591 1.00 92.81 86 PRO A N 1
ATOM 709 C CA . PRO A 1 86 ? 14.986 15.126 -12.559 1.00 92.81 86 PRO A CA 1
ATOM 710 C C . PRO A 1 86 ? 15.926 13.928 -12.765 1.00 92.81 86 PRO A C 1
ATOM 712 O O . PRO A 1 86 ? 16.746 13.943 -13.678 1.00 92.81 86 PRO A O 1
ATOM 715 N N . VAL A 1 87 ? 15.872 12.926 -11.880 1.00 92.44 87 VAL A N 1
ATOM 716 C CA . VAL A 1 87 ? 16.822 11.794 -11.850 1.00 92.44 87 VAL A CA 1
ATOM 717 C C . VAL A 1 87 ? 16.133 10.430 -11.889 1.00 92.44 87 VAL A C 1
ATOM 719 O O . VAL A 1 87 ? 16.744 9.454 -12.304 1.00 92.44 87 VAL A O 1
ATOM 722 N N . ILE A 1 88 ? 14.888 10.336 -11.419 1.00 90.56 88 ILE A N 1
ATOM 723 C CA . ILE A 1 88 ? 14.220 9.039 -11.270 1.00 90.56 88 ILE A CA 1
ATOM 724 C C . ILE A 1 88 ? 13.402 8.857 -12.534 1.00 90.56 88 ILE A C 1
ATOM 726 O O . ILE A 1 88 ? 12.463 9.612 -12.750 1.00 90.56 88 ILE A O 1
ATOM 730 N N . ASP A 1 89 ? 13.763 7.868 -13.344 1.00 87.31 89 ASP A N 1
ATOM 731 C CA . ASP A 1 89 ? 12.957 7.486 -14.496 1.00 87.31 89 ASP A CA 1
ATOM 732 C C . ASP A 1 89 ? 11.794 6.592 -14.040 1.00 87.31 89 ASP A C 1
ATOM 734 O O . ASP A 1 89 ? 11.954 5.388 -13.802 1.00 87.31 89 ASP A O 1
ATOM 738 N N . SER A 1 90 ? 10.629 7.219 -13.887 1.00 87.56 90 SER A N 1
ATOM 739 C CA . SER A 1 90 ? 9.354 6.585 -13.546 1.00 87.56 90 SER A CA 1
ATOM 740 C C . SER A 1 90 ? 8.606 6.035 -14.768 1.00 87.56 90 SER A C 1
ATOM 742 O O . SER A 1 90 ? 7.564 5.410 -14.608 1.00 87.56 90 SER A O 1
ATOM 744 N N . PHE A 1 91 ? 9.134 6.185 -15.991 1.00 88.38 91 PHE A N 1
ATOM 745 C CA . PHE A 1 91 ? 8.461 5.687 -17.195 1.00 88.38 91 PHE A CA 1
ATOM 746 C C . PHE A 1 91 ? 8.469 4.151 -17.271 1.00 88.38 91 PHE A C 1
ATOM 748 O O . PHE A 1 91 ? 7.485 3.532 -17.670 1.00 88.38 91 PHE A O 1
ATOM 755 N N . HIS A 1 92 ? 9.574 3.526 -16.852 1.00 87.44 92 HIS A N 1
ATOM 756 C CA . HIS A 1 92 ? 9.726 2.064 -16.774 1.00 87.44 92 HIS A CA 1
ATOM 757 C C . HIS A 1 92 ? 9.966 1.552 -15.347 1.00 87.44 92 HIS A C 1
ATOM 759 O O . HIS A 1 92 ? 10.385 0.408 -15.154 1.00 87.44 92 HIS A O 1
ATOM 765 N N . SER A 1 93 ? 9.738 2.396 -14.342 1.00 93.31 93 SER A N 1
ATOM 766 C CA . SER A 1 93 ? 9.888 2.027 -12.936 1.00 93.31 93 SER A CA 1
ATOM 767 C C . SER A 1 93 ? 8.672 2.484 -12.157 1.00 93.31 93 SER A C 1
ATOM 769 O O . SER A 1 93 ? 8.145 3.561 -12.400 1.00 93.31 93 SER A O 1
ATOM 771 N N . GLY A 1 94 ? 8.259 1.697 -11.176 1.00 93.62 94 GLY A N 1
ATOM 772 C CA . GLY A 1 94 ? 7.059 1.980 -10.407 1.00 93.62 94 GLY A CA 1
ATOM 773 C C . GLY A 1 94 ? 7.181 1.510 -8.972 1.00 93.62 94 GLY A C 1
ATOM 774 O O . GLY A 1 94 ? 8.187 0.935 -8.555 1.00 93.62 94 GLY A O 1
ATOM 775 N N . SER A 1 95 ? 6.132 1.772 -8.204 1.00 95.81 95 SER A N 1
ATOM 776 C CA . SER A 1 95 ? 5.950 1.205 -6.876 1.00 95.81 95 SER A CA 1
ATOM 777 C C . SER A 1 95 ? 4.478 0.914 -6.657 1.00 95.81 95 SER A C 1
ATOM 779 O O . SER A 1 95 ? 3.628 1.696 -7.079 1.00 95.81 95 SER A O 1
ATOM 781 N N . THR A 1 96 ? 4.168 -0.164 -5.942 1.00 96.00 96 THR A N 1
ATOM 782 C CA . THR A 1 96 ? 2.859 -0.264 -5.293 1.00 96.00 96 THR A CA 1
ATOM 783 C C . THR A 1 96 ? 2.762 0.755 -4.160 1.00 96.00 96 THR A C 1
ATOM 785 O O . THR A 1 96 ? 3.769 1.309 -3.694 1.00 96.00 96 THR A O 1
ATOM 788 N N . ALA A 1 97 ? 1.545 0.977 -3.684 1.00 97.38 97 ALA A N 1
ATOM 789 C CA . ALA A 1 97 ? 1.279 1.700 -2.458 1.00 97.38 97 ALA A CA 1
ATOM 790 C C . ALA A 1 97 ? 0.017 1.141 -1.797 1.00 97.38 97 ALA A C 1
ATOM 792 O O . ALA A 1 97 ? -1.103 1.488 -2.169 1.00 97.38 97 ALA A O 1
ATOM 793 N N . LEU A 1 98 ? 0.210 0.298 -0.786 1.00 97.75 98 LEU A N 1
ATOM 794 C CA . LEU A 1 98 ? -0.848 -0.122 0.123 1.00 97.75 98 LEU A CA 1
ATOM 795 C C . LEU A 1 98 ? -0.689 0.647 1.425 1.00 97.75 98 LEU A C 1
ATOM 797 O O . LEU A 1 98 ? 0.304 0.473 2.127 1.00 97.75 98 LEU A O 1
ATOM 801 N N . THR A 1 99 ? -1.661 1.484 1.763 1.00 97.62 99 THR A N 1
ATOM 802 C CA . THR A 1 99 ? -1.607 2.329 2.959 1.00 97.62 99 THR A CA 1
ATOM 803 C C . THR A 1 99 ? -2.856 2.180 3.805 1.00 97.62 99 THR A C 1
ATOM 805 O O . THR A 1 99 ? -3.930 1.866 3.294 1.00 97.62 99 THR A O 1
ATOM 808 N N . MET A 1 100 ? -2.707 2.421 5.102 1.00 96.06 100 MET A N 1
ATOM 809 C CA . MET A 1 100 ? -3.782 2.370 6.076 1.00 96.06 100 MET A CA 1
ATOM 810 C C . MET A 1 100 ? -3.679 3.563 7.023 1.00 96.06 100 MET A C 1
ATOM 812 O O . MET A 1 100 ? -2.614 3.813 7.593 1.00 96.06 100 MET A O 1
ATOM 816 N N . ILE A 1 101 ? -4.803 4.240 7.236 1.00 95.12 101 ILE A N 1
ATOM 817 C CA . ILE A 1 101 ? -5.023 5.136 8.367 1.00 95.12 101 ILE A CA 1
ATOM 818 C C . ILE A 1 101 ? -6.003 4.464 9.319 1.00 95.12 101 ILE A C 1
ATOM 820 O O . ILE A 1 101 ? -7.096 4.070 8.918 1.00 95.12 101 ILE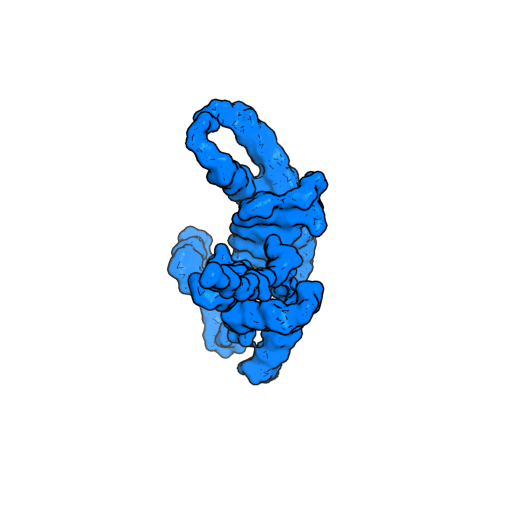 A O 1
ATOM 824 N N . ARG A 1 102 ? -5.616 4.365 10.588 1.00 91.88 102 ARG A N 1
ATOM 825 C CA . ARG A 1 102 ? -6.539 4.109 11.693 1.00 91.88 102 ARG A CA 1
ATOM 826 C C . ARG A 1 102 ? -6.782 5.421 12.426 1.00 91.88 102 ARG A C 1
ATOM 828 O O . ARG A 1 102 ? -5.805 6.050 12.819 1.00 91.88 102 ARG A O 1
ATOM 835 N N . GLN A 1 103 ? -8.043 5.785 12.627 1.00 89.81 103 GLN A N 1
ATOM 836 C CA . GLN A 1 103 ? -8.481 6.909 13.454 1.00 89.81 103 GLN A CA 1
ATOM 837 C C . GLN A 1 103 ? -9.581 6.414 14.403 1.00 89.81 103 GLN A C 1
ATOM 839 O O . GLN A 1 103 ? -10.720 6.202 13.983 1.00 89.81 103 GLN A O 1
ATOM 844 N N . GLY A 1 104 ? -9.228 6.151 15.663 1.00 87.25 104 GLY A N 1
ATOM 845 C CA . GLY A 1 104 ? -10.113 5.447 16.597 1.00 87.25 104 GLY A CA 1
ATOM 846 C C . GLY A 1 104 ? -10.503 4.055 16.073 1.00 87.25 104 GLY A C 1
ATOM 847 O O . GLY A 1 104 ? -9.638 3.188 15.891 1.00 87.25 104 GLY A O 1
ATOM 848 N N . ASP A 1 105 ? -11.798 3.861 15.808 1.00 86.06 105 ASP A N 1
ATOM 849 C CA . ASP A 1 105 ? -12.367 2.621 15.252 1.00 86.06 105 ASP A CA 1
ATOM 850 C C . ASP A 1 105 ? -12.506 2.644 13.720 1.00 86.06 105 ASP A C 1
ATOM 852 O O . ASP A 1 105 ? -12.796 1.618 13.103 1.00 86.06 105 ASP A O 1
ATOM 856 N N . LEU A 1 106 ? -12.278 3.797 13.079 1.00 88.62 106 LEU A N 1
ATOM 857 C CA . LEU A 1 106 ? -12.285 3.911 11.624 1.00 88.62 106 LEU A CA 1
ATOM 858 C C . LEU A 1 106 ? -10.944 3.436 11.061 1.00 88.62 106 LEU A C 1
ATOM 860 O O . LEU A 1 106 ? -9.882 3.932 11.441 1.00 88.62 106 LEU A O 1
ATOM 864 N N . ILE A 1 107 ? -11.006 2.520 10.098 1.00 92.12 107 ILE A N 1
ATOM 865 C CA . ILE A 1 107 ? -9.861 2.101 9.291 1.00 92.12 107 ILE A CA 1
ATOM 866 C C . ILE A 1 107 ? -10.144 2.478 7.839 1.00 92.12 107 ILE A C 1
ATOM 868 O O . ILE A 1 107 ? -11.135 2.039 7.258 1.00 92.12 107 ILE A O 1
ATOM 872 N N . VAL A 1 108 ? -9.259 3.276 7.247 1.00 95.12 108 VAL A N 1
ATOM 873 C CA . VAL A 1 108 ? -9.281 3.614 5.821 1.00 95.12 108 VAL A CA 1
ATOM 874 C C . VAL A 1 108 ? -8.064 2.991 5.162 1.00 95.12 108 VAL A C 1
ATOM 876 O O . VAL A 1 108 ? -6.938 3.220 5.601 1.00 95.12 108 VAL A O 1
ATOM 879 N N . ILE A 1 109 ? -8.290 2.206 4.110 1.00 96.75 109 ILE A N 1
ATOM 880 C CA . ILE A 1 109 ? -7.234 1.560 3.329 1.00 96.75 109 ILE A CA 1
ATOM 881 C C . ILE A 1 109 ? -7.284 2.096 1.907 1.00 96.75 109 ILE A C 1
ATOM 883 O O . ILE A 1 109 ? -8.347 2.130 1.290 1.00 96.75 109 ILE A O 1
ATOM 887 N N . ALA A 1 110 ? -6.124 2.481 1.386 1.00 97.38 110 ALA A N 1
ATOM 888 C CA . ALA A 1 110 ? -5.965 2.860 -0.008 1.00 97.38 110 ALA A CA 1
ATOM 889 C C . ALA A 1 110 ? -4.889 1.987 -0.657 1.00 97.38 110 ALA A C 1
ATOM 891 O O . ALA A 1 110 ? -3.780 1.876 -0.127 1.00 97.38 110 ALA A O 1
ATOM 892 N N . ASN A 1 111 ? -5.239 1.365 -1.785 1.00 96.31 111 ASN A N 1
ATOM 893 C CA . ASN A 1 111 ? -4.384 0.441 -2.521 1.00 96.31 111 ASN A CA 1
ATOM 894 C C . ASN A 1 111 ? -4.142 0.931 -3.952 1.00 96.31 111 ASN A C 1
ATOM 896 O O . ASN A 1 111 ? -5.089 1.265 -4.661 1.00 96.31 111 ASN A O 1
ATOM 900 N N . VAL A 1 112 ? -2.880 0.895 -4.373 1.00 95.50 112 VAL A N 1
ATOM 901 C CA . VAL A 1 112 ? -2.441 1.024 -5.763 1.00 95.50 112 VAL A CA 1
ATOM 902 C C . VAL A 1 112 ? -1.447 -0.102 -6.036 1.00 95.50 112 VAL A C 1
ATOM 904 O O . VAL A 1 112 ? -0.375 -0.152 -5.434 1.00 95.50 112 VAL A O 1
ATOM 907 N N . GLY A 1 113 ? -1.805 -1.014 -6.937 1.00 92.88 113 GLY A N 1
ATOM 908 C CA . GLY A 1 113 ? -1.017 -2.198 -7.277 1.00 92.88 113 GLY A CA 1
ATOM 909 C C . GLY A 1 113 ? -1.547 -3.481 -6.633 1.00 92.88 113 GLY A C 1
ATOM 910 O O . GLY A 1 113 ? -2.713 -3.588 -6.256 1.00 92.88 113 GLY A O 1
ATOM 911 N N . ASP A 1 114 ? -0.681 -4.479 -6.534 1.00 89.88 114 ASP A N 1
ATOM 912 C CA . ASP A 1 114 ? -0.992 -5.857 -6.130 1.00 89.88 114 ASP A CA 1
ATOM 913 C C . ASP A 1 114 ? -0.456 -6.221 -4.731 1.00 89.88 114 ASP A C 1
ATOM 915 O O . ASP A 1 114 ? -0.381 -7.390 -4.356 1.00 89.88 114 ASP A O 1
ATOM 919 N N . SER A 1 115 ? -0.102 -5.215 -3.927 1.00 93.12 115 SER A N 1
ATOM 920 C CA . SER A 1 115 ? 0.040 -5.394 -2.481 1.00 93.12 115 SER A CA 1
ATOM 921 C C . SER A 1 115 ? -1.332 -5.648 -1.845 1.00 93.12 115 SER A C 1
ATOM 923 O O . SER A 1 115 ? -2.354 -5.175 -2.340 1.00 93.12 115 SER A O 1
ATOM 925 N N . ARG A 1 116 ? -1.368 -6.385 -0.727 1.00 94.25 116 ARG A N 1
ATOM 926 C CA . ARG A 1 116 ? -2.627 -6.867 -0.138 1.00 94.25 116 ARG A CA 1
ATOM 927 C C . ARG A 1 116 ? -2.733 -6.600 1.356 1.00 94.25 116 ARG A C 1
ATOM 929 O O . ARG A 1 116 ? -1.807 -6.898 2.110 1.00 94.25 116 ARG A O 1
ATOM 936 N N . ALA A 1 117 ? -3.892 -6.102 1.781 1.00 95.75 117 ALA A N 1
ATOM 937 C CA . ALA A 1 117 ? -4.288 -6.055 3.183 1.00 95.75 117 ALA A CA 1
ATOM 938 C C . ALA A 1 117 ? -5.228 -7.220 3.512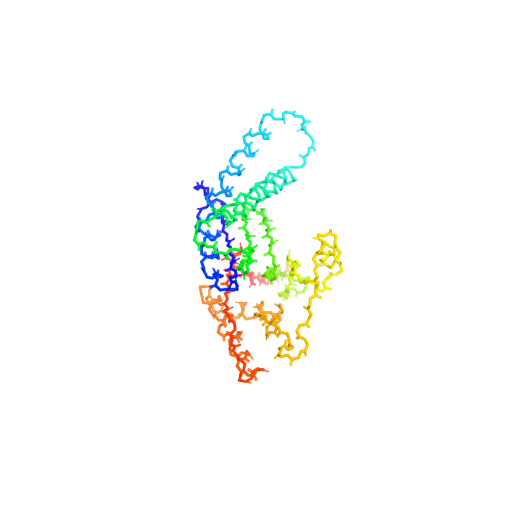 1.00 95.75 117 ALA A C 1
ATOM 940 O O . ALA A 1 117 ? -6.209 -7.467 2.807 1.00 95.75 117 ALA A O 1
ATOM 941 N N . VAL A 1 118 ? -4.946 -7.907 4.618 1.00 95.94 118 VAL A N 1
ATOM 942 C CA . VAL A 1 118 ? -5.767 -9.001 5.146 1.00 95.94 118 VAL A CA 1
ATOM 943 C C . VAL A 1 118 ? -6.059 -8.721 6.614 1.00 95.94 118 VAL A C 1
ATOM 945 O O . VAL A 1 118 ? -5.144 -8.492 7.403 1.00 95.94 118 VAL A O 1
ATOM 948 N N . LEU A 1 119 ? -7.336 -8.743 6.979 1.00 94.88 119 LEU A N 1
ATOM 949 C CA . LEU A 1 119 ? -7.806 -8.649 8.352 1.00 94.88 119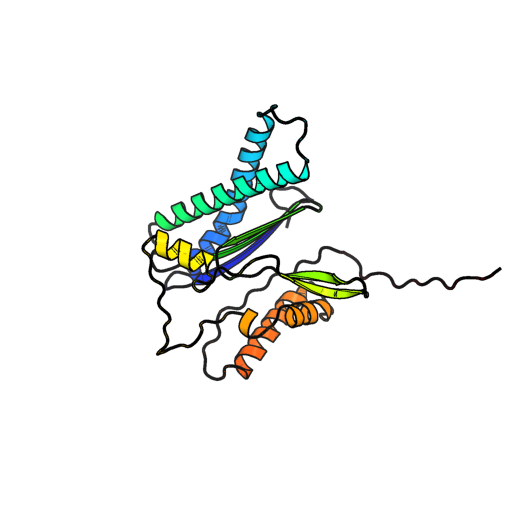 LEU A CA 1
ATOM 950 C C . LEU A 1 119 ? -8.061 -10.047 8.901 1.00 94.88 119 LEU A C 1
ATOM 952 O O . LEU A 1 119 ? -8.839 -10.806 8.334 1.00 94.88 119 LEU A O 1
ATOM 956 N N . ALA A 1 120 ? -7.447 -10.373 10.032 1.00 94.38 120 ALA A N 1
ATOM 957 C CA . ALA A 1 120 ? -7.870 -11.516 10.825 1.00 94.38 120 ALA A CA 1
ATOM 958 C C . ALA A 1 120 ? -9.084 -11.104 11.671 1.00 94.38 120 ALA A C 1
ATOM 960 O O . ALA A 1 120 ? -8.969 -10.212 12.513 1.00 94.38 120 ALA A O 1
ATOM 961 N N . THR A 1 121 ? -10.230 -11.745 11.453 1.00 91.88 121 THR A N 1
ATOM 962 C CA . THR A 1 121 ? -11.436 -11.572 12.276 1.00 91.88 121 THR A CA 1
ATOM 963 C C . THR A 1 121 ? -11.828 -12.889 12.936 1.00 91.88 121 THR A C 1
ATOM 965 O O . THR A 1 121 ? -11.284 -13.940 12.609 1.00 91.88 121 THR A O 1
ATOM 968 N N . VAL A 1 122 ? -12.757 -12.844 13.884 1.00 90.56 122 VAL A N 1
ATOM 969 C CA . VAL A 1 122 ? -13.284 -14.025 14.569 1.00 90.56 122 VAL A CA 1
ATOM 970 C C . VAL A 1 122 ? -14.619 -14.398 13.928 1.00 90.56 122 VAL A C 1
ATOM 972 O O . VAL A 1 122 ? -15.520 -13.570 13.838 1.00 90.56 122 VAL A O 1
ATOM 975 N N . SER A 1 123 ? -14.729 -15.636 13.452 1.00 90.06 123 SER A N 1
ATOM 976 C CA . SER A 1 123 ? -15.991 -16.223 12.985 1.00 90.06 123 SER A CA 1
ATOM 977 C C . SER A 1 123 ? -16.949 -16.498 14.148 1.00 90.06 123 SER A C 1
ATOM 979 O O . SER A 1 123 ? -16.523 -16.574 15.299 1.00 90.06 123 SER A O 1
ATOM 981 N N . ASP A 1 124 ? -18.220 -16.768 13.847 1.00 90.75 124 ASP A N 1
ATOM 982 C CA . ASP A 1 124 ? -19.242 -17.111 14.854 1.00 90.75 124 ASP A CA 1
ATOM 983 C C . ASP A 1 124 ? -18.849 -18.306 15.743 1.00 90.75 124 ASP A C 1
ATOM 985 O O . ASP A 1 124 ? -19.259 -18.403 16.897 1.00 90.75 124 ASP A O 1
ATOM 989 N N . ASN A 1 125 ? -17.995 -19.196 15.229 1.00 91.19 125 ASN A N 1
ATOM 990 C CA . ASN A 1 125 ? -17.487 -20.367 15.946 1.00 91.19 125 ASN A CA 1
ATOM 991 C C . ASN A 1 125 ? -16.246 -20.072 16.810 1.00 91.19 125 ASN A C 1
ATOM 993 O O . ASN A 1 125 ? -15.623 -20.999 17.324 1.00 91.19 125 ASN A O 1
ATOM 997 N N . GLY A 1 126 ? -15.826 -18.809 16.927 1.00 88.25 126 GLY A N 1
ATOM 998 C CA . GLY A 1 126 ? -14.636 -18.407 17.681 1.00 88.25 126 GLY A CA 1
ATOM 999 C C . GLY A 1 126 ? -13.303 -18.634 16.954 1.00 88.25 126 GLY A C 1
ATOM 1000 O O . GLY A 1 126 ? -12.250 -18.322 17.507 1.00 88.25 126 GLY A O 1
ATOM 1001 N N . ASN A 1 127 ? -13.320 -19.145 15.718 1.00 88.25 127 ASN A N 1
ATOM 1002 C CA . ASN A 1 127 ? -12.106 -19.371 14.930 1.00 88.25 127 ASN A CA 1
ATOM 1003 C C . ASN A 1 127 ? -11.667 -18.092 14.217 1.00 88.25 127 ASN A C 1
ATOM 1005 O O . ASN A 1 127 ? -12.513 -17.385 13.663 1.00 88.25 127 ASN A O 1
ATOM 1009 N N . LEU A 1 128 ? -10.355 -17.841 14.165 1.00 90.12 128 LEU A N 1
ATOM 1010 C CA . LEU A 1 128 ? -9.799 -16.778 13.331 1.00 90.12 128 LEU A CA 1
ATOM 1011 C C . LEU A 1 128 ? -9.975 -17.115 11.848 1.00 90.12 128 LEU A C 1
ATOM 1013 O O . LEU A 1 128 ? -9.625 -18.210 11.411 1.00 90.12 128 LEU A O 1
ATOM 1017 N N . VAL A 1 129 ? -10.492 -16.158 11.082 1.00 93.75 129 VAL A N 1
ATOM 1018 C CA . VAL A 1 129 ? -10.693 -16.259 9.636 1.00 93.75 129 VAL A CA 1
ATOM 1019 C C . VAL A 1 129 ? -10.132 -15.018 8.936 1.00 93.75 129 VAL A C 1
ATOM 1021 O O . VAL A 1 129 ? -10.251 -13.907 9.466 1.00 93.75 129 VAL A O 1
ATOM 1024 N N . PRO A 1 130 ? -9.489 -15.175 7.767 1.00 95.50 130 PRO A N 1
ATOM 1025 C CA . PRO A 1 130 ? -8.998 -14.044 6.996 1.00 95.50 130 PRO A CA 1
ATOM 1026 C C . PRO A 1 130 ? -10.132 -13.350 6.234 1.00 95.50 130 PRO A C 1
ATOM 1028 O O . PRO A 1 130 ? -10.987 -13.991 5.630 1.00 95.50 130 PRO A O 1
ATOM 1031 N N . VAL A 1 131 ? -10.079 -12.023 6.187 1.00 95.12 131 VAL A N 1
ATOM 1032 C CA . VAL A 1 131 ? -10.887 -11.176 5.308 1.00 95.12 131 VAL A CA 1
ATOM 1033 C C . VAL A 1 131 ? -9.935 -10.296 4.514 1.00 95.12 131 VAL A C 1
ATOM 1035 O O . VAL A 1 131 ? -9.261 -9.428 5.066 1.00 95.12 131 VAL A O 1
ATOM 1038 N N . GLN A 1 132 ? -9.848 -10.529 3.209 1.00 95.50 132 GLN A N 1
ATOM 1039 C CA . GLN A 1 132 ? -9.050 -9.689 2.324 1.00 95.50 132 GLN A CA 1
ATOM 1040 C C . GLN A 1 132 ? -9.745 -8.335 2.138 1.00 95.50 132 GLN A C 1
ATOM 1042 O O . GLN A 1 132 ? -10.887 -8.278 1.694 1.00 95.50 132 GLN A O 1
ATOM 1047 N N . LEU A 1 133 ? -9.055 -7.249 2.492 1.00 95.38 133 LEU A N 1
ATOM 1048 C CA . LEU A 1 133 ? -9.611 -5.891 2.477 1.00 95.38 133 LEU A CA 1
ATOM 1049 C C . LEU A 1 133 ? -9.341 -5.138 1.167 1.00 95.38 133 LEU A C 1
ATOM 1051 O O . LEU A 1 133 ? -9.922 -4.081 0.939 1.00 95.38 133 LEU A O 1
ATOM 1055 N N . THR A 1 134 ? -8.454 -5.655 0.314 1.00 95.00 134 THR A N 1
ATOM 1056 C CA . THR A 1 134 ? -8.061 -5.019 -0.952 1.00 95.00 134 THR A CA 1
ATOM 1057 C C . THR A 1 134 ? -8.089 -6.009 -2.099 1.00 95.00 134 THR A C 1
ATOM 1059 O O . THR A 1 134 ? -7.727 -7.168 -1.927 1.00 95.00 134 THR A O 1
ATOM 1062 N N . VAL A 1 135 ? -8.449 -5.544 -3.291 1.00 91.94 135 VAL A N 1
ATOM 1063 C CA . VAL A 1 135 ? -8.285 -6.312 -4.528 1.00 91.94 135 VAL A CA 1
ATOM 1064 C C . VAL A 1 135 ? -6.904 -6.008 -5.103 1.00 91.94 135 VAL A C 1
ATOM 1066 O O . VAL A 1 135 ? -6.554 -4.839 -5.273 1.00 91.94 135 VAL A O 1
ATOM 1069 N N . ASP A 1 136 ? -6.118 -7.048 -5.376 1.00 91.00 136 ASP A N 1
ATOM 1070 C CA . ASP A 1 136 ? -4.824 -6.913 -6.043 1.00 91.00 136 ASP A CA 1
ATOM 1071 C C . ASP A 1 136 ? -5.061 -6.418 -7.477 1.00 91.00 136 ASP A C 1
ATOM 1073 O O . ASP A 1 136 ? -5.717 -7.107 -8.259 1.00 91.00 136 ASP A O 1
ATOM 1077 N N . LEU A 1 137 ? -4.525 -5.253 -7.847 1.00 86.88 137 LEU A N 1
ATOM 1078 C CA . LEU A 1 137 ? -4.696 -4.694 -9.190 1.00 86.88 137 LEU A CA 1
ATOM 1079 C C . LEU A 1 137 ? -3.811 -5.435 -10.198 1.00 86.88 137 LEU A C 1
ATOM 1081 O O . LEU A 1 137 ? -2.714 -4.993 -10.540 1.00 86.88 137 LEU A O 1
ATOM 1085 N N . LYS A 1 138 ? -4.285 -6.601 -10.646 1.00 85.56 138 LYS A N 1
ATOM 1086 C CA . LYS A 1 138 ? -3.615 -7.415 -11.662 1.00 85.56 138 LYS A CA 1
ATOM 1087 C C . LYS A 1 138 ? -4.155 -7.096 -13.059 1.00 85.56 138 LYS A C 1
ATOM 1089 O O . LYS A 1 138 ? -5.369 -6.996 -13.234 1.00 85.56 138 LYS A O 1
ATOM 1094 N N . PRO A 1 139 ? -3.291 -7.021 -14.088 1.00 80.88 139 PRO A N 1
ATOM 1095 C CA . PRO A 1 139 ? -3.691 -6.606 -15.434 1.00 80.88 139 PRO A CA 1
ATOM 1096 C C . PRO A 1 139 ? -4.688 -7.557 -16.106 1.00 80.88 139 PRO A C 1
ATOM 1098 O O . PRO A 1 139 ? -5.309 -7.176 -17.085 1.00 80.88 139 PRO A O 1
ATOM 1101 N N . ASN A 1 140 ? -4.847 -8.786 -15.609 1.00 80.25 140 ASN A N 1
ATOM 1102 C CA . ASN A 1 140 ? -5.792 -9.771 -16.133 1.00 80.25 140 ASN A CA 1
ATOM 1103 C C . ASN A 1 140 ? -7.199 -9.684 -15.509 1.00 80.25 140 ASN A C 1
ATOM 1105 O O . ASN A 1 140 ? -8.055 -10.502 -15.851 1.00 80.25 140 ASN A O 1
ATOM 1109 N N . LEU A 1 141 ? -7.445 -8.758 -14.577 1.00 84.06 141 LEU A N 1
ATOM 1110 C CA . LEU A 1 141 ? -8.787 -8.528 -14.043 1.00 84.06 141 LEU A CA 1
ATOM 1111 C C . LEU A 1 141 ? -9.662 -7.820 -15.086 1.00 84.06 141 LEU A C 1
ATOM 1113 O O . LEU A 1 141 ? -9.165 -6.901 -15.731 1.00 84.06 141 LEU A O 1
ATOM 1117 N N . PRO A 1 142 ? -10.954 -8.174 -15.236 1.00 88.75 142 PRO A N 1
ATOM 1118 C CA . PRO A 1 142 ? -11.824 -7.567 -16.248 1.00 88.75 142 PRO A CA 1
ATOM 1119 C C . PRO A 1 142 ? -11.833 -6.031 -16.224 1.00 88.75 142 PRO A C 1
ATOM 1121 O O . PRO A 1 142 ? -11.677 -5.403 -17.267 1.00 88.75 142 PRO A O 1
ATOM 1124 N N . GLU A 1 143 ? -11.932 -5.437 -15.033 1.00 89.50 143 GLU A N 1
ATOM 1125 C CA . GLU A 1 143 ? -11.933 -3.980 -14.840 1.00 89.50 143 GLU A CA 1
ATOM 1126 C C . GLU A 1 143 ? -10.579 -3.343 -15.208 1.00 89.50 143 GLU A C 1
ATOM 1128 O O . GLU A 1 143 ? -10.529 -2.286 -15.837 1.00 89.50 143 GLU A O 1
ATOM 1133 N N . GLU A 1 144 ? -9.465 -4.012 -14.890 1.00 87.88 144 GLU A N 1
ATOM 1134 C CA . GLU A 1 144 ? -8.118 -3.537 -15.227 1.00 87.88 144 GLU A CA 1
ATOM 1135 C C . GLU A 1 144 ? -7.831 -3.663 -16.725 1.00 87.88 144 GLU A C 1
ATOM 1137 O O . GLU A 1 144 ? -7.242 -2.758 -17.317 1.00 87.88 144 GLU A O 1
ATOM 1142 N N . ILE A 1 145 ? -8.289 -4.750 -17.354 1.00 84.44 145 ILE A N 1
ATOM 1143 C CA . ILE A 1 145 ? -8.239 -4.938 -18.808 1.00 84.44 145 ILE A CA 1
ATOM 1144 C C . ILE A 1 145 ? -8.972 -3.792 -19.495 1.00 84.44 145 ILE A C 1
ATOM 1146 O O . ILE A 1 145 ? -8.430 -3.184 -20.423 1.00 84.44 145 ILE A O 1
ATOM 1150 N N . GLU A 1 146 ? -10.187 -3.488 -19.038 1.00 91.94 146 GLU A N 1
ATOM 1151 C CA . GLU A 1 146 ? -10.986 -2.397 -19.581 1.00 91.94 146 GLU A CA 1
ATOM 1152 C C . GLU A 1 146 ? -10.258 -1.059 -19.427 1.00 91.94 146 GLU A C 1
ATOM 1154 O O . GLU A 1 146 ? -10.047 -0.368 -20.428 1.00 91.94 146 GLU A O 1
ATOM 1159 N N . ARG A 1 147 ? -9.782 -0.730 -18.218 1.00 92.12 147 ARG A N 1
ATOM 1160 C CA . ARG A 1 147 ? -9.040 0.512 -17.959 1.00 92.12 147 ARG A CA 1
ATOM 1161 C C . ARG A 1 147 ? -7.807 0.640 -18.856 1.00 92.12 147 ARG A C 1
ATOM 1163 O O . ARG A 1 147 ? -7.624 1.666 -19.506 1.00 92.12 147 ARG A O 1
ATOM 1170 N N . ILE A 1 148 ? -6.971 -0.399 -18.929 1.00 87.62 148 ILE A N 1
ATOM 1171 C CA . ILE A 1 148 ? -5.742 -0.400 -19.742 1.00 87.62 148 ILE A CA 1
ATOM 1172 C C . ILE A 1 148 ? -6.082 -0.210 -21.224 1.00 87.62 148 ILE A C 1
ATOM 1174 O O . ILE A 1 148 ? -5.436 0.585 -21.910 1.00 87.62 148 ILE A O 1
ATOM 1178 N N . THR A 1 149 ? -7.118 -0.895 -21.713 1.00 89.44 149 THR A N 1
ATOM 1179 C CA . THR A 1 149 ? -7.560 -0.806 -23.111 1.00 89.44 149 THR A CA 1
ATOM 1180 C C . THR A 1 149 ? -8.092 0.591 -23.442 1.00 89.44 149 THR A C 1
ATOM 1182 O O . THR A 1 149 ? -7.724 1.157 -24.473 1.00 89.44 149 THR A O 1
ATOM 1185 N N . GLN A 1 150 ? -8.898 1.192 -22.559 1.00 94.19 150 GLN A N 1
ATOM 1186 C CA . GLN A 1 150 ? -9.402 2.564 -22.715 1.00 94.19 150 GLN A CA 1
ATOM 1187 C C . GLN A 1 150 ? -8.265 3.597 -22.739 1.00 94.19 150 GLN A C 1
ATOM 1189 O O . GLN A 1 150 ? -8.307 4.555 -23.513 1.00 94.19 150 GLN A O 1
ATOM 1194 N N . SER A 1 151 ? -7.200 3.361 -21.970 1.00 89.94 151 SER A N 1
ATOM 1195 C CA . SER A 1 151 ? -5.971 4.164 -21.989 1.00 89.94 151 SER A CA 1
ATOM 1196 C C . SER A 1 151 ? -5.047 3.875 -23.183 1.00 89.94 151 SER A C 1
ATOM 1198 O O . SER A 1 151 ? -3.945 4.417 -23.238 1.00 89.94 151 SER A O 1
ATOM 1200 N N . LYS A 1 152 ? -5.470 3.053 -24.157 1.00 92.75 152 LYS A N 1
ATOM 1201 C CA . LYS A 1 152 ? -4.674 2.614 -25.325 1.00 92.75 152 LYS A CA 1
ATOM 1202 C C . LYS A 1 152 ? -3.415 1.815 -24.958 1.00 92.75 152 LYS A C 1
ATOM 1204 O O . LYS A 1 152 ? -2.508 1.674 -25.782 1.00 92.75 152 LYS A O 1
ATOM 1209 N N . GLY A 1 153 ? -3.364 1.289 -23.737 1.00 84.56 153 GLY A N 1
ATOM 1210 C CA . GLY A 1 153 ? -2.344 0.352 -23.296 1.00 84.56 153 GLY A CA 1
ATOM 1211 C C . GLY A 1 153 ? -2.551 -1.034 -23.906 1.00 84.56 153 GLY A C 1
ATOM 1212 O O . GLY A 1 153 ? -3.554 -1.318 -24.562 1.00 84.56 153 GLY A O 1
ATOM 1213 N N . ARG A 1 154 ? -1.572 -1.915 -23.702 1.00 81.31 154 ARG A N 1
ATOM 1214 C CA . ARG A 1 154 ? -1.622 -3.315 -24.137 1.00 81.31 154 ARG A CA 1
ATOM 1215 C C . ARG A 1 154 ? -1.174 -4.203 -22.990 1.00 81.31 154 ARG A C 1
ATOM 1217 O O . ARG A 1 154 ? -0.225 -3.864 -22.291 1.00 81.31 154 ARG A O 1
ATOM 1224 N N . ILE A 1 155 ? -1.839 -5.339 -22.832 1.00 77.81 155 ILE A N 1
ATOM 1225 C CA . ILE A 1 155 ? -1.440 -6.366 -21.874 1.00 77.81 155 ILE A CA 1
ATOM 1226 C C . ILE A 1 155 ? -0.643 -7.407 -22.644 1.00 77.81 155 ILE A C 1
ATOM 1228 O O . ILE A 1 155 ? -1.164 -8.041 -23.560 1.00 77.81 155 ILE A O 1
ATOM 1232 N N . PHE A 1 156 ? 0.622 -7.564 -22.274 1.00 70.38 156 PHE A N 1
ATOM 1233 C CA . PHE A 1 156 ? 1.451 -8.664 -22.738 1.00 70.38 156 PHE A CA 1
ATOM 1234 C C . PHE A 1 156 ? 1.587 -9.662 -21.598 1.00 70.38 156 PHE A C 1
ATOM 1236 O O . PHE A 1 156 ? 1.861 -9.286 -20.460 1.00 70.38 156 PHE A O 1
ATOM 1243 N N . SER A 1 157 ? 1.388 -10.937 -21.898 1.00 57.84 157 SER A N 1
ATOM 1244 C CA . SER A 1 157 ? 1.798 -12.013 -21.009 1.00 57.84 157 SER A CA 1
ATOM 1245 C C . SER A 1 157 ? 3.102 -12.563 -21.564 1.00 57.84 157 SER A C 1
ATOM 1247 O O . SER A 1 157 ? 3.112 -13.077 -22.680 1.00 57.84 157 SER A O 1
ATOM 1249 N N . SER A 1 158 ? 4.203 -12.433 -20.824 1.00 49.03 158 SER A N 1
ATOM 1250 C CA . SER A 1 158 ? 5.456 -13.113 -21.167 1.00 49.03 158 SER A CA 1
ATOM 1251 C C . SER A 1 158 ? 5.244 -14.613 -20.976 1.00 49.03 158 SER A C 1
ATOM 1253 O O . SER A 1 158 ? 5.456 -15.144 -19.894 1.00 49.03 158 SER A O 1
ATOM 1255 N N . HIS A 1 159 ? 4.701 -15.291 -21.986 1.00 46.00 159 HIS A N 1
ATOM 1256 C CA . HIS A 1 159 ? 4.432 -16.728 -21.921 1.00 46.00 159 HIS A CA 1
ATOM 1257 C C . HIS A 1 159 ? 5.673 -17.587 -22.181 1.00 46.00 159 HIS A C 1
ATOM 1259 O O . HIS A 1 159 ? 5.638 -18.765 -21.838 1.00 46.00 159 HIS A O 1
ATOM 1265 N N . ASP A 1 160 ? 6.769 -17.008 -22.684 1.00 46.06 160 ASP A N 1
ATOM 1266 C CA . ASP A 1 160 ? 7.904 -17.808 -23.158 1.00 46.06 160 ASP A CA 1
ATOM 1267 C C . ASP A 1 160 ? 9.133 -17.834 -22.227 1.00 46.06 160 ASP A C 1
ATOM 1269 O O . ASP A 1 160 ? 9.879 -18.804 -22.298 1.00 46.06 160 ASP A O 1
ATOM 1273 N N . ASP A 1 161 ? 9.310 -16.883 -21.292 1.00 46.03 161 ASP A N 1
ATOM 1274 C CA . ASP A 1 161 ? 10.501 -16.863 -20.409 1.00 46.03 161 ASP A CA 1
ATOM 1275 C C . ASP A 1 161 ? 10.207 -16.920 -18.895 1.00 46.03 161 ASP A C 1
ATOM 1277 O O . ASP A 1 161 ? 11.021 -17.454 -18.144 1.00 46.03 161 ASP A O 1
ATOM 1281 N N . GLU A 1 162 ? 9.045 -16.456 -18.414 1.00 49.69 162 GLU A N 1
ATOM 1282 C CA . GLU A 1 162 ? 8.695 -16.508 -16.983 1.00 49.69 162 GLU A CA 1
ATOM 1283 C C . GLU A 1 162 ? 7.175 -16.647 -16.776 1.00 49.69 162 GLU A C 1
ATOM 1285 O O . GLU A 1 162 ? 6.454 -15.643 -16.736 1.00 49.69 162 GLU A O 1
ATOM 1290 N N . PRO A 1 163 ? 6.636 -17.872 -16.618 1.00 43.84 163 PRO A N 1
ATOM 1291 C CA . PRO A 1 163 ? 5.237 -18.048 -16.268 1.00 43.84 163 PRO A CA 1
ATOM 1292 C C . PRO A 1 163 ? 5.017 -17.602 -14.818 1.00 43.84 163 PRO A C 1
ATOM 1294 O O . PRO A 1 163 ? 5.129 -18.392 -13.880 1.00 43.84 163 PRO A O 1
ATOM 1297 N N . GLY A 1 164 ? 4.668 -16.325 -14.657 1.00 49.75 164 GLY A N 1
ATOM 1298 C CA . GLY A 1 164 ? 4.104 -15.797 -13.428 1.00 49.75 164 GLY A CA 1
ATOM 1299 C C . GLY A 1 164 ? 5.096 -15.167 -12.461 1.00 49.75 164 GLY A C 1
ATOM 1300 O O . GLY A 1 164 ? 5.601 -15.822 -11.551 1.00 49.75 164 GLY A O 1
ATOM 1301 N N . VAL A 1 165 ? 5.304 -13.860 -12.616 1.00 45.34 165 VAL A N 1
ATOM 1302 C CA . VAL A 1 165 ? 5.895 -13.033 -11.561 1.00 45.34 165 VAL A CA 1
ATOM 1303 C C . VAL A 1 165 ? 4.873 -12.943 -10.435 1.00 45.34 165 VAL A C 1
ATOM 1305 O O . VAL A 1 165 ? 3.768 -12.420 -10.604 1.00 45.34 165 VAL A O 1
ATOM 1308 N N . TYR A 1 166 ? 5.225 -13.544 -9.311 1.00 50.41 166 TYR A N 1
ATOM 1309 C CA . TYR A 1 166 ? 4.282 -13.945 -8.287 1.00 50.41 166 TYR A CA 1
ATOM 1310 C C . TYR A 1 166 ? 4.899 -13.658 -6.918 1.00 50.41 166 TYR A C 1
ATOM 1312 O O . TYR A 1 166 ? 5.970 -14.154 -6.592 1.00 50.41 166 TYR A O 1
ATOM 1320 N N . ARG A 1 167 ? 4.257 -12.760 -6.171 1.00 57.41 167 ARG A N 1
ATOM 1321 C CA . ARG A 1 167 ? 4.752 -12.133 -4.938 1.00 57.41 167 ARG A CA 1
ATOM 1322 C C . ARG A 1 167 ? 4.389 -13.002 -3.728 1.00 57.41 167 ARG A C 1
ATOM 1324 O O . ARG A 1 167 ? 3.851 -14.094 -3.879 1.00 57.41 167 ARG A O 1
ATOM 1331 N N . VAL A 1 168 ? 4.667 -12.530 -2.509 1.00 51.62 168 VAL A N 1
ATOM 1332 C CA . VAL A 1 168 ? 4.415 -13.204 -1.205 1.00 51.62 168 VAL A CA 1
ATOM 1333 C C . VAL A 1 168 ? 3.179 -14.124 -1.179 1.00 51.62 168 VAL A C 1
ATOM 1335 O O . VAL A 1 168 ? 3.245 -15.259 -0.700 1.00 51.62 168 VAL A O 1
ATOM 1338 N N . TRP A 1 169 ? 2.066 -13.640 -1.726 1.00 64.69 169 TRP A N 1
ATOM 1339 C CA . TRP A 1 169 ? 0.753 -14.290 -1.742 1.00 64.69 169 TRP A CA 1
ATOM 1340 C C . TRP A 1 169 ? 0.643 -15.541 -2.621 1.00 64.69 169 TRP A C 1
ATOM 1342 O O . TRP A 1 169 ? -0.349 -16.258 -2.533 1.00 64.69 169 TRP A O 1
ATOM 1352 N N . ASP A 1 170 ? 1.648 -15.843 -3.438 1.00 71.31 170 ASP A N 1
ATOM 1353 C CA . ASP A 1 170 ? 1.659 -17.037 -4.284 1.00 71.31 170 ASP A CA 1
ATOM 1354 C C . ASP A 1 170 ? 2.237 -18.265 -3.569 1.00 71.31 170 ASP A C 1
ATOM 1356 O O . ASP A 1 170 ? 2.030 -19.410 -3.984 1.00 71.31 170 ASP A O 1
ATOM 1360 N N . VAL A 1 171 ? 2.946 -18.052 -2.457 1.00 78.94 171 VAL A N 1
ATOM 1361 C CA . VAL A 1 171 ? 3.502 -19.136 -1.636 1.00 78.94 171 VAL A CA 1
ATOM 1362 C C . VAL A 1 171 ? 2.863 -19.250 -0.260 1.00 78.94 171 VAL A C 1
ATOM 1364 O O . VAL A 1 171 ? 2.999 -20.326 0.333 1.00 78.94 171 VAL A O 1
ATOM 1367 N N . VAL A 1 172 ? 2.144 -18.214 0.186 1.00 86.31 172 VAL A N 1
ATOM 1368 C CA . VAL A 1 172 ? 1.377 -18.165 1.438 1.00 86.31 172 VAL A CA 1
ATOM 1369 C C . VAL A 1 172 ? -0.039 -17.648 1.160 1.00 86.31 172 VAL A C 1
ATOM 1371 O O . VAL A 1 172 ? -0.218 -16.518 0.710 1.00 86.31 172 VAL A O 1
ATOM 1374 N N . SER A 1 173 ? -1.045 -18.471 1.449 1.00 91.19 173 SER A N 1
ATOM 1375 C CA . SER A 1 173 ? -2.466 -18.092 1.408 1.00 91.19 173 SER A CA 1
ATOM 1376 C C . SER A 1 173 ? -2.845 -17.128 2.539 1.00 91.19 173 SER A C 1
ATOM 1378 O O . SER A 1 173 ? -2.127 -16.991 3.53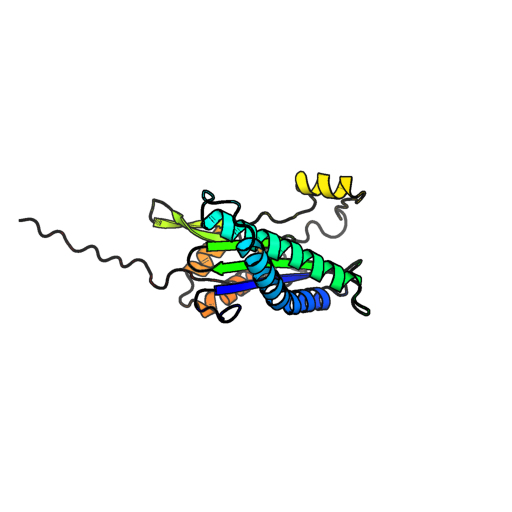2 1.00 91.19 173 SER A O 1
ATOM 1380 N N . ASN A 1 174 ? -4.005 -16.474 2.425 1.00 92.56 174 ASN A N 1
ATOM 1381 C CA . ASN A 1 174 ? -4.496 -15.580 3.477 1.00 92.56 174 ASN A CA 1
ATOM 1382 C C . ASN A 1 174 ? -4.719 -16.349 4.799 1.00 92.56 174 ASN A C 1
ATOM 1384 O O . ASN A 1 174 ? -4.421 -15.834 5.877 1.00 92.56 174 ASN A O 1
ATOM 1388 N N . GLU A 1 175 ? -5.191 -17.595 4.717 1.00 93.25 175 GLU A N 1
ATOM 1389 C CA . GLU A 1 175 ? -5.415 -18.499 5.847 1.00 93.25 175 GLU A CA 1
ATOM 1390 C C . GLU A 1 175 ? -4.097 -18.877 6.528 1.00 93.25 175 GLU A C 1
ATOM 1392 O O . GLU A 1 175 ? -3.978 -18.778 7.751 1.00 93.25 175 GLU A O 1
ATOM 1397 N N . GLU A 1 176 ? -3.084 -19.260 5.743 1.00 92.62 176 GLU A N 1
ATOM 1398 C CA . GLU A 1 176 ? -1.745 -19.554 6.261 1.00 92.62 176 GLU A CA 1
ATOM 1399 C C . GLU A 1 176 ? -1.128 -18.314 6.918 1.00 92.62 176 GLU A C 1
ATOM 1401 O O . GLU A 1 176 ? -0.581 -18.418 8.016 1.00 92.62 176 GLU A O 1
ATOM 1406 N N . ALA A 1 177 ? -1.254 -17.135 6.299 1.00 92.44 177 ALA A N 1
ATOM 1407 C CA . ALA A 1 177 ? -0.720 -15.888 6.841 1.00 92.44 177 ALA A CA 1
ATOM 1408 C C . ALA A 1 177 ? -1.330 -15.554 8.211 1.00 92.44 177 ALA A C 1
ATOM 1410 O O . ALA A 1 177 ? -0.593 -15.313 9.172 1.00 92.44 177 ALA A O 1
ATOM 1411 N N . VAL A 1 178 ? -2.663 -15.596 8.325 1.00 93.19 178 VAL A N 1
ATOM 1412 C CA . VAL A 1 178 ? -3.362 -15.379 9.602 1.00 93.19 178 VAL A CA 1
ATOM 1413 C C . VAL A 1 178 ? -2.955 -16.433 10.630 1.00 93.19 178 VAL A C 1
ATOM 1415 O O . VAL A 1 178 ? -2.648 -16.069 11.763 1.00 93.19 178 VAL A O 1
ATOM 1418 N N . GLY A 1 179 ? -2.867 -17.708 10.240 1.00 92.69 179 GLY A N 1
ATOM 1419 C CA . GLY A 1 179 ? -2.446 -18.794 11.128 1.00 92.69 179 GLY A CA 1
ATOM 1420 C C . GLY A 1 179 ? -1.019 -18.628 11.668 1.00 92.69 179 GLY A C 1
ATOM 1421 O O . GLY A 1 179 ? -0.764 -18.845 12.859 1.00 92.69 179 GLY A O 1
ATOM 1422 N N . ILE A 1 180 ? -0.077 -18.197 10.823 1.00 92.62 180 ILE A N 1
ATOM 1423 C CA . ILE A 1 180 ? 1.310 -17.915 11.221 1.00 92.62 180 ILE A CA 1
ATOM 1424 C C . ILE A 1 180 ? 1.352 -16.757 12.219 1.00 92.62 180 ILE A C 1
ATOM 1426 O O . ILE A 1 180 ? 1.975 -16.879 13.275 1.00 92.62 180 ILE A O 1
ATOM 1430 N N . VAL A 1 181 ? 0.666 -15.652 11.920 1.00 92.88 181 VAL A N 1
ATOM 1431 C CA . VAL A 1 181 ? 0.625 -14.479 12.804 1.00 92.88 181 VAL A CA 1
ATOM 1432 C C . VAL A 1 181 ? -0.030 -14.837 14.139 1.00 92.88 181 VAL A C 1
ATOM 1434 O O . VAL A 1 181 ? 0.540 -14.552 15.188 1.00 92.88 181 VAL A O 1
ATOM 1437 N N . SER A 1 182 ? -1.166 -15.542 14.129 1.00 90.81 182 SER A N 1
ATOM 1438 C CA . SER A 1 182 ? -1.886 -15.906 15.356 1.00 90.81 182 SER A CA 1
ATOM 1439 C C . SER A 1 182 ? -1.135 -16.890 16.253 1.00 90.81 182 SER A C 1
ATOM 1441 O O . SER A 1 182 ? -1.328 -16.886 17.463 1.00 90.81 182 SER A O 1
ATOM 1443 N N . SER A 1 183 ? -0.288 -17.745 15.670 1.00 91.69 183 SER A N 1
ATOM 1444 C CA . SER A 1 183 ? 0.514 -18.730 16.411 1.00 91.69 183 SER A CA 1
ATOM 1445 C C . SER A 1 183 ? 1.871 -18.191 16.869 1.00 91.69 183 SER A C 1
ATOM 1447 O O . SER A 1 183 ? 2.629 -18.908 17.529 1.00 91.69 183 SER A O 1
ATOM 1449 N N . THR A 1 184 ? 2.208 -16.943 16.531 1.00 92.00 184 THR A N 1
ATOM 1450 C CA . THR A 1 184 ? 3.471 -16.339 16.955 1.00 92.00 184 THR A CA 1
ATOM 1451 C C . THR A 1 184 ? 3.368 -15.888 18.417 1.00 92.00 184 THR A C 1
ATOM 1453 O O . THR A 1 184 ? 2.484 -15.096 18.735 1.00 92.00 184 THR A O 1
ATOM 1456 N N . PRO A 1 185 ? 4.270 -16.338 19.315 1.00 85.25 185 PRO A N 1
ATOM 1457 C CA . PRO A 1 185 ? 4.197 -15.988 20.736 1.00 85.25 185 PRO A CA 1
ATOM 1458 C C . PRO A 1 185 ? 4.284 -14.485 21.023 1.00 85.25 185 PRO A C 1
ATOM 1460 O O . PRO A 1 185 ? 3.687 -14.011 21.986 1.00 85.25 185 PRO A O 1
ATOM 1463 N N . GLY A 1 186 ? 5.024 -13.743 20.196 1.00 88.00 186 GLY A N 1
ATOM 1464 C CA . GLY A 1 186 ? 5.198 -12.304 20.334 1.00 88.00 186 GLY A CA 1
ATOM 1465 C C . GLY A 1 186 ? 4.736 -11.530 19.097 1.00 88.00 186 GLY A C 1
ATOM 1466 O O . GLY A 1 186 ? 4.880 -11.950 17.942 1.00 88.00 186 GLY A O 1
ATOM 1467 N N . ARG A 1 187 ? 4.111 -10.378 19.356 1.00 88.56 187 ARG A N 1
ATOM 1468 C CA . ARG A 1 187 ? 3.544 -9.508 18.315 1.00 88.56 187 ARG A CA 1
ATOM 1469 C C . ARG A 1 187 ? 4.634 -8.889 17.442 1.00 88.56 187 ARG A C 1
ATOM 1471 O O . ARG A 1 187 ? 4.445 -8.758 16.236 1.00 88.56 187 ARG A O 1
ATOM 1478 N N . GLU A 1 188 ? 5.771 -8.545 18.039 1.00 87.94 188 GLU A N 1
ATOM 1479 C CA . GLU A 1 188 ? 6.899 -7.903 17.356 1.00 87.94 188 GLU A CA 1
ATOM 1480 C C . GLU A 1 188 ? 7.581 -8.858 16.364 1.00 87.94 188 GLU A C 1
ATOM 1482 O O . GLU A 1 188 ? 8.042 -8.448 15.300 1.00 87.94 188 GLU A O 1
ATOM 1487 N N . GLU A 1 189 ? 7.566 -10.159 16.652 1.00 91.31 189 GLU A N 1
ATOM 1488 C CA . GLU A 1 189 ? 8.142 -11.202 15.807 1.00 91.31 189 GLU A CA 1
ATOM 1489 C C . GLU A 1 189 ? 7.190 -11.680 14.708 1.00 91.31 189 GLU A C 1
ATOM 1491 O O . GLU A 1 189 ? 7.619 -12.389 13.799 1.00 91.31 189 GLU A O 1
ATOM 1496 N N . SER A 1 190 ? 5.907 -11.311 14.764 1.00 92.94 190 SER A N 1
ATOM 1497 C CA . SER A 1 190 ? 4.875 -11.853 13.871 1.00 92.94 190 SER A CA 1
ATOM 1498 C C . SER A 1 190 ? 5.146 -11.535 12.401 1.00 92.94 190 SER A C 1
ATOM 1500 O O . SER A 1 190 ? 5.095 -12.429 11.556 1.00 92.94 190 SER A O 1
ATOM 1502 N N . ALA A 1 191 ? 5.521 -10.288 12.099 1.00 91.44 191 ALA A N 1
ATOM 1503 C CA . ALA A 1 191 ? 5.872 -9.883 10.739 1.00 91.44 191 ALA A CA 1
ATOM 1504 C C . ALA A 1 191 ? 7.115 -10.631 10.241 1.00 91.44 191 ALA A C 1
ATOM 1506 O O . ALA A 1 191 ? 7.111 -11.182 9.142 1.00 91.44 191 ALA A O 1
ATOM 1507 N N . LYS A 1 192 ? 8.154 -10.725 11.081 1.00 91.25 192 LYS A N 1
ATOM 1508 C CA . LYS A 1 192 ? 9.380 -11.460 10.757 1.00 91.25 192 LYS A CA 1
ATOM 1509 C C . LYS A 1 192 ? 9.092 -12.936 10.481 1.00 91.25 192 LYS A C 1
ATOM 1511 O O . LYS A 1 192 ? 9.555 -13.469 9.482 1.00 91.25 192 LYS A O 1
ATOM 1516 N N . ARG A 1 193 ? 8.291 -13.589 11.326 1.00 93.56 193 ARG A N 1
ATOM 1517 C CA . ARG A 1 193 ? 7.943 -15.006 11.166 1.00 93.56 193 ARG A CA 1
ATOM 1518 C C . ARG A 1 193 ? 7.157 -15.257 9.881 1.00 93.56 193 ARG A C 1
ATOM 1520 O O . ARG A 1 193 ? 7.398 -16.264 9.220 1.00 93.56 193 ARG A O 1
ATOM 1527 N N . LEU A 1 194 ? 6.244 -14.354 9.520 1.00 93.38 194 LEU A N 1
ATOM 1528 C CA . LEU A 1 194 ? 5.507 -14.428 8.260 1.00 93.38 194 LEU A CA 1
ATOM 1529 C C . LEU A 1 194 ? 6.449 -14.315 7.052 1.00 93.38 194 LEU A C 1
ATOM 1531 O O . LEU A 1 194 ? 6.380 -15.146 6.147 1.00 93.38 194 LEU A O 1
ATOM 1535 N N . VAL A 1 195 ? 7.364 -13.341 7.075 1.00 91.88 195 VAL A N 1
ATOM 1536 C CA . VAL A 1 195 ? 8.385 -13.142 6.032 1.00 91.88 195 VAL A CA 1
ATOM 1537 C C . VAL A 1 195 ? 9.288 -14.372 5.906 1.00 91.88 195 VAL A C 1
ATOM 1539 O O . VAL A 1 195 ? 9.443 -14.913 4.811 1.00 91.88 195 VAL A O 1
ATOM 1542 N N . ASP A 1 196 ? 9.827 -14.866 7.023 1.00 92.06 196 ASP A N 1
ATOM 1543 C CA . ASP A 1 196 ? 10.709 -16.036 7.058 1.00 92.06 196 ASP A CA 1
ATOM 1544 C C . ASP A 1 196 ? 9.994 -17.285 6.520 1.00 92.06 196 ASP A C 1
ATOM 1546 O O . ASP A 1 196 ? 10.570 -18.063 5.752 1.00 92.06 196 ASP A O 1
ATOM 1550 N N . HIS A 1 197 ? 8.717 -17.468 6.877 1.00 92.56 197 HIS A N 1
ATOM 1551 C CA . HIS A 1 197 ? 7.911 -18.577 6.380 1.00 92.56 197 HIS A CA 1
ATOM 1552 C C . HIS A 1 197 ? 7.683 -18.478 4.869 1.00 92.56 197 HIS A C 1
ATOM 1554 O O . HIS A 1 197 ? 7.897 -19.464 4.160 1.00 92.56 197 HIS A O 1
ATOM 1560 N N . ALA A 1 198 ? 7.297 -17.302 4.366 1.00 90.25 198 ALA A N 1
ATOM 1561 C CA . ALA A 1 198 ? 7.096 -17.072 2.938 1.00 90.25 198 ALA A CA 1
ATOM 1562 C C . ALA A 1 198 ? 8.389 -17.319 2.143 1.00 90.25 198 ALA A C 1
ATOM 1564 O O . ALA A 1 198 ? 8.376 -18.050 1.151 1.00 90.25 198 ALA A O 1
ATOM 1565 N N . ALA A 1 199 ? 9.527 -16.825 2.636 1.00 89.06 199 ALA A N 1
ATOM 1566 C CA . ALA A 1 199 ? 10.835 -17.047 2.026 1.00 89.06 199 ALA A CA 1
ATOM 1567 C C . ALA A 1 199 ? 11.221 -18.540 1.990 1.00 89.06 199 ALA A C 1
ATOM 1569 O O . ALA A 1 199 ? 11.705 -19.052 0.975 1.00 89.06 199 ALA A O 1
ATOM 1570 N N . CYS A 1 200 ? 10.987 -19.275 3.082 1.00 89.69 200 CYS A N 1
ATOM 1571 C CA . CYS A 1 200 ? 11.220 -20.722 3.127 1.00 89.69 200 CYS A CA 1
ATOM 1572 C C . CYS A 1 200 ? 10.299 -21.481 2.161 1.00 89.69 200 CYS A C 1
ATOM 1574 O O . CYS A 1 200 ? 10.748 -22.383 1.446 1.00 89.69 200 CYS A O 1
ATOM 1576 N N . ALA A 1 201 ? 9.017 -21.112 2.116 1.00 89.06 201 ALA A N 1
ATOM 1577 C CA . ALA A 1 201 ? 8.040 -21.705 1.213 1.00 89.06 201 ALA A CA 1
ATOM 1578 C C . ALA A 1 201 ? 8.421 -21.474 -0.256 1.00 89.06 201 ALA A C 1
ATOM 1580 O O . ALA A 1 201 ? 8.341 -22.419 -1.044 1.00 89.06 201 ALA A O 1
ATOM 1581 N N . TRP A 1 202 ? 8.908 -20.278 -0.603 1.00 86.94 202 TRP A N 1
ATOM 1582 C CA . TRP A 1 202 ? 9.420 -19.952 -1.935 1.00 86.94 202 TRP A CA 1
ATOM 1583 C C . TRP A 1 202 ? 10.570 -20.861 -2.349 1.00 86.94 202 TRP A C 1
ATOM 1585 O O . TRP A 1 202 ? 10.456 -21.576 -3.342 1.00 86.94 202 TRP A O 1
ATOM 1595 N N . LYS A 1 203 ? 11.635 -20.933 -1.538 1.00 86.81 203 LYS A N 1
ATOM 1596 C CA . LYS A 1 203 ? 12.815 -21.771 -1.830 1.00 86.81 203 LYS A CA 1
ATOM 1597 C C . LYS A 1 203 ? 12.451 -23.234 -2.086 1.00 86.81 203 LYS A C 1
ATOM 1599 O O . LYS A 1 203 ? 13.067 -23.886 -2.923 1.00 86.81 203 LYS A O 1
ATOM 1604 N N . ARG A 1 204 ? 11.447 -23.749 -1.371 1.00 87.00 204 ARG A N 1
ATOM 1605 C CA . ARG A 1 204 ? 10.969 -25.129 -1.513 1.00 87.00 204 ARG A CA 1
ATOM 1606 C C . ARG A 1 204 ? 10.071 -25.330 -2.737 1.00 87.00 204 ARG A C 1
ATOM 1608 O O . ARG A 1 204 ? 10.186 -26.355 -3.398 1.00 87.00 204 ARG A O 1
ATOM 1615 N N . LYS A 1 205 ? 9.141 -24.406 -3.002 1.00 83.88 205 LYS A N 1
ATOM 1616 C CA . LYS A 1 205 ? 8.148 -24.520 -4.089 1.00 83.88 205 LYS A CA 1
ATOM 1617 C C . LYS A 1 205 ? 8.713 -24.105 -5.457 1.00 83.88 205 LYS A C 1
ATOM 1619 O O . LYS A 1 205 ? 8.174 -24.524 -6.480 1.00 83.88 205 LYS A O 1
ATOM 1624 N N . ARG A 1 206 ? 9.760 -23.275 -5.479 1.00 81.94 206 ARG A N 1
ATOM 1625 C CA . ARG A 1 206 ? 10.356 -22.649 -6.671 1.00 81.94 206 ARG A CA 1
ATOM 1626 C C . ARG A 1 206 ? 11.895 -22.740 -6.643 1.00 81.94 206 ARG A C 1
ATOM 1628 O O . ARG A 1 206 ? 12.576 -21.716 -6.592 1.00 81.94 206 ARG A O 1
ATOM 1635 N N . PRO A 1 207 ? 12.477 -23.953 -6.625 1.00 80.25 207 PRO A N 1
ATOM 1636 C CA . PRO A 1 207 ? 13.928 -24.102 -6.581 1.00 80.25 207 PRO A CA 1
ATOM 1637 C C . PRO A 1 207 ? 14.572 -23.530 -7.852 1.00 80.25 207 PRO A C 1
ATOM 1639 O O . PRO A 1 207 ? 14.124 -23.814 -8.958 1.00 80.25 207 PRO A O 1
ATOM 1642 N N . GLY A 1 208 ? 15.633 -22.737 -7.689 1.00 79.12 208 GLY A N 1
ATOM 1643 C CA . GLY A 1 208 ? 16.378 -22.142 -8.806 1.00 79.12 208 GLY A CA 1
ATOM 1644 C C . GLY A 1 208 ? 15.788 -20.849 -9.380 1.00 79.12 208 GLY A C 1
ATOM 1645 O O . GLY A 1 208 ? 16.427 -20.246 -10.235 1.00 79.12 208 GLY A O 1
ATOM 1646 N N . ILE A 1 209 ? 14.627 -20.394 -8.894 1.00 79.25 209 ILE A N 1
ATOM 1647 C CA . ILE A 1 209 ? 14.021 -19.113 -9.283 1.00 79.25 209 ILE A CA 1
ATOM 1648 C C . ILE A 1 209 ? 14.395 -18.049 -8.248 1.00 79.25 209 ILE A C 1
ATOM 1650 O O . ILE A 1 209 ? 14.320 -18.297 -7.038 1.00 79.25 209 ILE A O 1
ATOM 1654 N N . ALA A 1 210 ? 14.804 -16.868 -8.723 1.00 78.62 210 ALA A N 1
ATOM 1655 C CA . ALA A 1 210 ? 15.109 -15.731 -7.862 1.00 78.62 210 ALA A CA 1
ATOM 1656 C C . ALA A 1 210 ? 13.897 -15.384 -6.982 1.00 78.62 210 ALA A C 1
ATOM 1658 O O . ALA A 1 210 ? 12.749 -15.471 -7.410 1.00 78.62 210 ALA A O 1
ATOM 1659 N N . MET A 1 211 ? 14.160 -15.057 -5.721 1.00 77.31 211 MET A N 1
ATOM 1660 C CA . MET A 1 211 ? 13.119 -14.633 -4.791 1.00 77.31 211 MET A CA 1
ATOM 1661 C C . MET A 1 211 ? 12.947 -13.124 -4.901 1.00 77.31 211 MET A C 1
ATOM 1663 O O . MET A 1 211 ? 13.946 -12.408 -4.926 1.00 77.31 211 MET A O 1
ATOM 1667 N N . ASP A 1 212 ? 11.697 -12.682 -4.947 1.00 75.06 212 ASP A N 1
ATOM 1668 C CA . ASP A 1 212 ? 11.344 -11.267 -4.870 1.00 75.06 212 ASP A CA 1
ATOM 1669 C C . ASP A 1 212 ? 11.459 -10.737 -3.428 1.00 75.06 212 ASP A C 1
ATOM 1671 O O . ASP A 1 212 ? 11.553 -11.512 -2.468 1.00 75.06 212 ASP A O 1
ATOM 1675 N N . ASP A 1 213 ? 11.431 -9.419 -3.257 1.00 80.75 213 ASP A N 1
ATOM 1676 C CA . ASP A 1 213 ? 11.426 -8.802 -1.933 1.00 80.75 213 ASP A CA 1
ATOM 1677 C C . ASP A 1 213 ? 10.123 -9.136 -1.174 1.00 80.75 213 ASP A C 1
ATOM 1679 O O . ASP A 1 213 ? 9.011 -9.062 -1.697 1.00 80.75 213 ASP A O 1
ATOM 1683 N N . ILE A 1 214 ? 10.242 -9.501 0.109 1.00 83.44 214 ILE A N 1
ATOM 1684 C CA . ILE A 1 214 ? 9.103 -9.871 0.965 1.00 83.44 214 ILE A CA 1
ATOM 1685 C C . ILE A 1 214 ? 9.006 -8.880 2.123 1.00 83.44 214 ILE A C 1
ATOM 1687 O O . ILE A 1 214 ? 9.855 -8.858 3.014 1.00 83.44 214 ILE A O 1
ATOM 1691 N N . SER A 1 215 ? 7.939 -8.081 2.135 1.00 86.25 215 SER A N 1
ATOM 1692 C CA . SER A 1 215 ? 7.643 -7.118 3.201 1.00 86.25 215 SER A CA 1
ATOM 1693 C C . SER A 1 215 ? 6.278 -7.393 3.826 1.00 86.25 215 SER A C 1
ATOM 1695 O O . SER A 1 215 ? 5.296 -7.599 3.118 1.00 86.25 215 SER A O 1
ATOM 1697 N N . ALA A 1 216 ? 6.200 -7.357 5.158 1.00 89.50 216 ALA A N 1
ATOM 1698 C CA . ALA A 1 216 ? 4.952 -7.506 5.901 1.00 89.50 216 ALA A CA 1
ATOM 1699 C C . ALA A 1 216 ? 4.884 -6.518 7.072 1.00 89.50 216 ALA A C 1
ATOM 1701 O O . ALA A 1 216 ? 5.889 -6.241 7.727 1.00 89.50 216 ALA A O 1
ATOM 1702 N N . ILE A 1 217 ? 3.679 -6.025 7.358 1.00 89.50 217 ILE A N 1
ATOM 1703 C CA . ILE A 1 217 ? 3.358 -5.254 8.561 1.00 89.50 217 ILE A CA 1
ATOM 1704 C C . ILE A 1 217 ? 2.217 -5.987 9.270 1.00 89.50 217 ILE A C 1
ATOM 1706 O O . ILE A 1 217 ? 1.179 -6.239 8.664 1.00 89.50 217 ILE A O 1
ATOM 1710 N N . CYS A 1 218 ? 2.397 -6.317 10.550 1.00 90.81 218 CYS A N 1
ATOM 1711 C CA . CYS A 1 218 ? 1.356 -6.926 11.381 1.00 90.81 218 CYS A CA 1
ATOM 1712 C C . CYS A 1 218 ? 0.860 -5.908 12.410 1.00 90.81 218 CYS A C 1
ATOM 1714 O O . CYS A 1 218 ? 1.640 -5.428 13.232 1.00 90.81 218 CYS A O 1
ATOM 1716 N N . LEU A 1 219 ? -0.436 -5.594 12.375 1.00 89.25 219 LEU A N 1
ATOM 1717 C CA . LEU A 1 219 ? -1.081 -4.672 13.310 1.00 89.25 219 LEU A CA 1
ATOM 1718 C C . LEU A 1 219 ? -2.095 -5.425 14.164 1.00 89.25 219 LEU A C 1
ATOM 1720 O O . LEU A 1 219 ? -2.895 -6.206 13.655 1.00 89.25 219 LEU A O 1
ATOM 1724 N N . PHE A 1 220 ? -2.066 -5.171 15.470 1.00 88.88 220 PHE A N 1
ATOM 1725 C CA . PHE A 1 220 ? -2.929 -5.833 16.442 1.00 88.88 220 PHE A CA 1
ATOM 1726 C C . PHE A 1 220 ? -3.866 -4.806 17.075 1.00 88.88 220 PHE A C 1
ATOM 172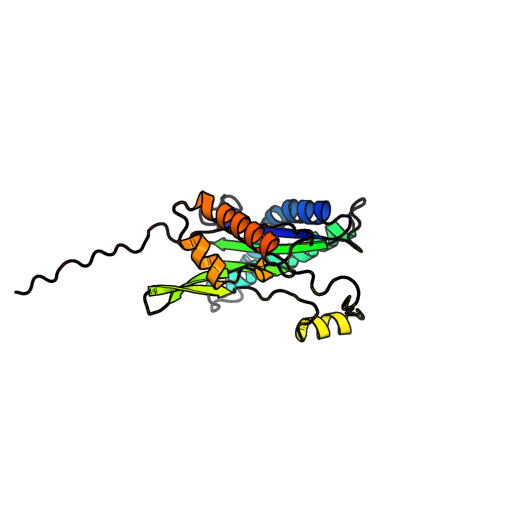8 O O . PHE A 1 220 ? -3.431 -3.982 17.875 1.00 88.88 220 PHE A O 1
ATOM 1735 N N . PHE A 1 221 ? -5.152 -4.864 16.724 1.00 83.94 221 PHE A N 1
ATOM 1736 C CA . PHE A 1 221 ? -6.152 -3.885 17.174 1.00 83.94 221 PHE A CA 1
ATOM 1737 C C . PHE A 1 221 ? -6.696 -4.145 18.587 1.00 83.94 221 PHE A C 1
ATOM 1739 O O . PHE A 1 221 ? -7.196 -3.224 19.223 1.00 83.94 221 PHE A O 1
ATOM 1746 N N . HIS A 1 222 ? -6.546 -5.366 19.109 1.00 77.31 222 HIS A N 1
ATOM 1747 C CA . HIS A 1 222 ? -6.979 -5.742 20.459 1.00 77.31 222 HIS A CA 1
ATOM 1748 C C . HIS A 1 222 ? -5.767 -5.984 21.365 1.00 77.31 222 HIS A C 1
ATOM 1750 O O . HIS A 1 222 ? -4.796 -6.631 20.965 1.00 77.31 222 HIS A O 1
ATOM 1756 N N . THR A 1 223 ? -5.795 -5.482 22.599 1.00 58.53 223 THR A N 1
ATOM 1757 C CA . THR A 1 223 ? -4.691 -5.576 23.576 1.00 58.53 223 THR A CA 1
ATOM 1758 C C . THR A 1 223 ? -4.767 -6.795 24.499 1.00 58.53 223 THR A C 1
ATOM 1760 O O . THR A 1 223 ? -3.849 -7.009 25.286 1.00 58.53 223 THR A O 1
ATOM 1763 N N . SER A 1 224 ? -5.780 -7.659 24.377 1.00 45.94 224 SER A N 1
ATOM 1764 C CA . SER A 1 224 ? -5.895 -8.874 25.199 1.00 45.94 224 SER A CA 1
ATOM 1765 C C . SER A 1 224 ? -6.413 -10.063 24.385 1.00 45.94 224 SER A C 1
ATOM 1767 O O . SER A 1 224 ? -7.263 -9.864 23.515 1.00 45.94 224 SER A O 1
ATOM 1769 N N . PRO A 1 225 ? -5.930 -11.297 24.633 1.00 45.47 225 PRO A N 1
ATOM 1770 C CA . PRO A 1 225 ? -6.657 -12.484 24.197 1.00 45.47 225 PRO A CA 1
ATOM 1771 C C . PRO A 1 225 ? -8.034 -12.495 24.883 1.00 45.47 225 PRO A C 1
ATOM 1773 O O . PRO A 1 225 ? -8.140 -11.992 26.007 1.00 45.47 225 PRO A O 1
ATOM 1776 N N . PRO A 1 226 ? -9.087 -13.047 24.257 1.00 41.38 226 PRO A N 1
ATOM 1777 C CA . PRO A 1 226 ? -10.356 -13.235 24.944 1.00 41.38 226 PRO A CA 1
ATOM 1778 C C . PRO A 1 226 ? -10.101 -14.089 26.188 1.00 41.38 226 PRO A C 1
ATOM 1780 O O . PRO A 1 226 ? -9.668 -15.239 26.099 1.00 41.38 226 PRO A O 1
ATOM 1783 N N . SER A 1 227 ? -10.311 -13.501 27.363 1.00 41.84 227 SER A N 1
ATOM 1784 C CA . SER A 1 227 ? -10.267 -14.204 28.635 1.00 41.84 227 SER A CA 1
ATOM 1785 C C . SER A 1 227 ? -11.333 -15.296 28.615 1.00 41.84 227 SER A C 1
ATOM 1787 O O . SER A 1 227 ? -12.524 -15.009 28.722 1.00 41.84 227 SER A O 1
ATOM 1789 N N . GLN A 1 228 ? -10.922 -16.559 28.491 1.00 45.06 228 GLN A N 1
ATOM 1790 C CA . GLN A 1 228 ? -11.769 -17.680 28.884 1.00 45.06 228 GLN A CA 1
ATOM 1791 C C . GLN A 1 228 ? -11.853 -17.691 30.414 1.00 45.06 228 GLN A C 1
ATOM 1793 O O . GLN A 1 228 ? -11.137 -18.423 31.087 1.00 45.06 228 GLN A O 1
ATOM 1798 N N . SER A 1 229 ? -12.718 -16.853 30.976 1.00 36.62 229 SER A N 1
ATOM 1799 C CA . SER A 1 229 ? -13.220 -17.032 32.336 1.00 36.62 229 SER A CA 1
ATOM 1800 C C . SER A 1 229 ? -14.671 -17.479 32.233 1.00 36.62 229 SER A C 1
ATOM 1802 O O . SER A 1 229 ? -15.596 -16.671 32.280 1.00 36.62 229 SER A O 1
ATOM 1804 N N . VAL A 1 230 ? -14.865 -18.783 32.044 1.00 40.03 230 VAL A N 1
ATOM 1805 C CA . VAL A 1 230 ? -16.141 -19.420 32.366 1.00 40.03 230 VAL A CA 1
ATOM 1806 C C . VAL A 1 230 ? -16.167 -19.527 33.887 1.00 40.03 230 VAL A C 1
ATOM 1808 O O . VAL A 1 230 ? -15.518 -20.403 34.457 1.00 40.03 230 VAL A O 1
ATOM 1811 N N . GLU A 1 231 ? -16.852 -18.605 34.562 1.00 38.28 231 GLU A N 1
ATOM 1812 C CA . GLU A 1 231 ? -17.193 -18.830 35.965 1.00 38.28 231 GLU A CA 1
ATOM 1813 C C . GLU A 1 231 ? -18.149 -20.031 36.046 1.00 38.28 231 GLU A C 1
ATOM 1815 O O . GLU A 1 231 ? -19.140 -20.079 35.309 1.00 38.28 231 GLU A O 1
ATOM 1820 N N . PRO A 1 232 ? -17.879 -21.027 36.908 1.00 43.34 232 PRO A N 1
ATOM 1821 C CA . PRO A 1 232 ? -18.798 -22.133 37.093 1.00 43.34 232 PRO A CA 1
ATOM 1822 C C . PRO A 1 232 ? -20.096 -21.611 37.710 1.00 43.34 232 PRO A C 1
ATOM 1824 O O . PRO A 1 232 ? -20.099 -21.018 38.791 1.00 43.34 232 PRO A O 1
ATOM 1827 N N . ILE A 1 233 ? -21.203 -21.870 37.014 1.00 47.56 233 ILE A N 1
ATOM 1828 C CA . ILE A 1 233 ? -22.565 -21.632 37.488 1.00 47.56 233 ILE A CA 1
ATOM 1829 C C . ILE A 1 233 ? -22.718 -22.329 38.846 1.00 47.56 233 ILE A C 1
ATOM 1831 O O . ILE A 1 233 ? -22.750 -23.558 38.924 1.00 47.56 233 ILE A O 1
ATOM 1835 N N . LYS A 1 234 ? -22.822 -21.551 39.926 1.00 45.19 234 LYS A N 1
ATOM 1836 C CA . LYS A 1 234 ? -23.348 -22.054 41.196 1.00 45.19 234 LYS A CA 1
ATOM 1837 C C . LYS A 1 234 ? -24.862 -22.145 41.049 1.00 45.19 234 LYS A C 1
ATOM 1839 O O . LYS A 1 234 ? -25.537 -21.122 40.972 1.00 45.19 234 LYS A O 1
ATOM 1844 N N . LEU A 1 235 ? -25.368 -23.370 40.954 1.00 48.47 235 LEU A N 1
ATOM 1845 C CA . LEU A 1 235 ? -26.799 -23.636 41.065 1.00 48.47 235 LEU A CA 1
ATOM 1846 C C . LEU A 1 235 ? -27.256 -23.432 42.526 1.00 48.47 235 LEU A C 1
ATOM 1848 O O . LEU A 1 235 ? -26.453 -23.680 43.432 1.00 48.47 235 LEU A O 1
ATOM 1852 N N . PRO A 1 236 ? -28.494 -22.946 42.732 1.00 58.03 236 PRO A N 1
ATOM 1853 C CA . PRO A 1 236 ? -29.081 -22.703 44.050 1.00 58.03 236 PRO A CA 1
ATOM 1854 C C . PRO A 1 236 ? -29.357 -23.987 44.841 1.00 58.03 236 PRO A C 1
ATOM 1856 O O . PRO A 1 236 ? -29.594 -25.044 44.211 1.00 58.03 236 PRO A O 1
#

Secondary structure (DSSP, 8-state):
-EETTEEEEEEEEE--EESTTHHHHHHHHHHHHHHHHHHHHHHHHHHHHH-TT-SSS-HHHHHHHHHHHHHHHHHHHHHHHHHT-SS---SS-EE-EEEEEEETTEEEEEEESS---EEEEE-TTS-EEEEE-S----TTSHHHHHHHHHTT------TTT-S----GGGTS-HHHHHHHHHT-S-HHHHHHHHHHHHHHHHHHHSTTSPPPP---------SS------------

Sequence (236 aa):
MEFGCQEDMTFCGVFDGHGPWGHLVSKRVRKLMPPYLLCNWQETLALNSLDLKFEHTDRSLRQFDTWKQSYLKTFSAIDQDLEQHPVIDSFHSGSTALTMIRQGDLIVIANVGDSRAVLATVSDNGNLVPVQLTVDLKPNLPEEIERITQSKGRIFSSHDDEPGVYRVWDVVSNEEAVGIVSSTPGREESAKRLVDHAACAWKRKRPGIAMDDISAICLFFHTSPPSQSVEPIKLP